Protein AF-N1Q7K9-F1 (afdb_monomer_lite)

Radius of gyration: 22.89 Å; chains: 1; bounding box: 63×47×57 Å

Sequence (238 aa):
MWAIVAALGHFLNSDSHEGAWLEVEDRARVDSLCGLIGCAVLTALNHLDRIGQLAYDSAFQDLGIVMALYIRFSKDASTTVFKENGQDIYWQDMLLAYAYKADIELQHEGVSGLSGTLDPRNSDVDLLESNVTASRWSWSKVLAEYRETHGDQASAGGTIGGSRYNILSWNREQRAQYHSEKRDPMHRFKPREMSGTKLIVPDCIRERDEAAEKEHAKFSEESSQLFAKMENLKVGDD

pLDDT: mean 84.53, std 10.69, range [45.66, 97.88]

Foldseek 3Di:
DVVVLLVVLCVLPDPVNPCPVCPPPPNVLVLLVLQLNLLVVLLVLLVCVVVVQLAPPHPPVCLLVSLLSNLQSCVSNVPRFFDDPNDTDRSNLVSVLSCVVRVHDSVPSPDPPNPVSCVVRVPDRDHDDPDRDSCVSVSVVSVLVSLVVAADPVDDSNHRDDPVPQLLPDDQQVCLVSDPNSGRPCPVDDNVCRPRNHHNDDVVNVVVVVVVVVVVVVVVVVVVVVVVVVVVVVPDDD

Organism: Pseudocercospora fijiensis (strain CIRAD86) (NCBI:txid383855)

Secondary structure (DSSP, 8-state):
-HHHHHHHHHHHT-TTTTTTTTT-S-HHHHHHHHHHHHHHHHHHHHHHHHTT--STT-S-TTHHHHHHHHHHHHTTTTT--EEETTEEE-HHHHHHHHHHHTT--GGGSS-TT-HHHHTTTTT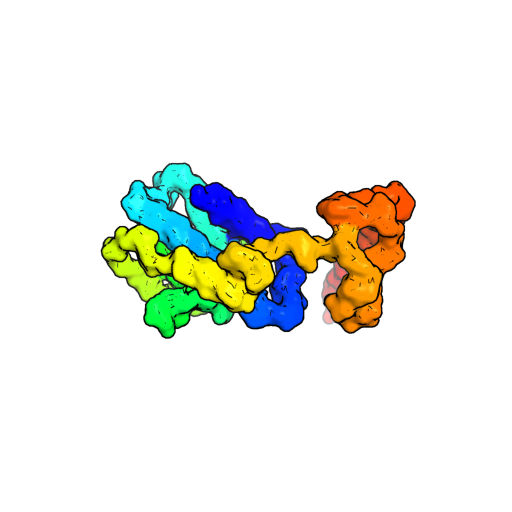S-PPPPS---TTTT-HHHHHHHHHHHHSBTTSTT-BSS-GGG-GGGS-HHHHHHHSTTSS-TTTTS-GGGEETTEE---HHHHHHHHHHHHHHHHHHHHHHHHHHHHHHTT----

Structure (mmCIF, N/CA/C/O backbone):
data_AF-N1Q7K9-F1
#
_entry.id   AF-N1Q7K9-F1
#
loop_
_atom_site.group_PDB
_atom_site.id
_atom_site.type_symbol
_atom_site.label_atom_id
_atom_site.label_alt_id
_atom_site.label_comp_id
_atom_site.label_asym_id
_atom_site.label_entity_id
_atom_site.label_seq_id
_atom_site.pdbx_PDB_ins_code
_atom_site.Cartn_x
_atom_site.Cartn_y
_atom_site.Cartn_z
_atom_site.occupancy
_atom_site.B_iso_or_equiv
_atom_site.auth_seq_id
_atom_site.auth_comp_id
_atom_site.auth_asym_id
_atom_site.auth_atom_id
_atom_site.pdbx_PDB_model_num
ATOM 1 N N . MET A 1 1 ? -13.934 -4.762 -1.291 1.00 86.75 1 MET A N 1
ATOM 2 C CA . MET A 1 1 ? -12.873 -3.848 -0.819 1.00 86.75 1 MET A CA 1
ATOM 3 C C . MET A 1 1 ? -11.838 -4.598 0.002 1.00 86.75 1 MET A C 1
ATOM 5 O O . MET A 1 1 ? -10.704 -4.633 -0.442 1.00 86.75 1 MET A O 1
ATOM 9 N N . TRP A 1 2 ? -12.222 -5.252 1.107 1.00 95.38 2 TRP A N 1
ATOM 10 C CA . TRP A 1 2 ? -11.282 -6.009 1.948 1.00 95.38 2 TRP A CA 1
ATOM 11 C C . TRP A 1 2 ? -10.418 -7.005 1.166 1.00 95.38 2 TRP A C 1
ATOM 13 O O . TRP A 1 2 ? -9.206 -6.882 1.192 1.00 95.38 2 TRP A O 1
ATOM 23 N N . ALA A 1 3 ? -11.023 -7.874 0.347 1.00 95.44 3 ALA A N 1
ATOM 24 C CA . ALA A 1 3 ? -10.276 -8.838 -0.472 1.00 95.44 3 ALA A CA 1
ATOM 25 C C . ALA A 1 3 ? -9.186 -8.210 -1.371 1.00 95.44 3 ALA A C 1
ATOM 27 O O . ALA A 1 3 ? -8.166 -8.838 -1.623 1.00 95.44 3 ALA A O 1
ATOM 28 N N . ILE A 1 4 ? -9.379 -6.970 -1.843 1.00 95.81 4 ILE A N 1
ATOM 29 C CA . ILE A 1 4 ? -8.373 -6.253 -2.648 1.00 95.81 4 ILE A CA 1
ATOM 30 C C . ILE A 1 4 ? -7.193 -5.836 -1.764 1.00 95.81 4 ILE A C 1
ATOM 32 O O . ILE A 1 4 ? -6.046 -5.998 -2.161 1.00 95.81 4 ILE A O 1
ATOM 36 N N . VAL A 1 5 ? -7.479 -5.318 -0.568 1.00 97.19 5 VAL A N 1
ATOM 37 C CA . VAL A 1 5 ? -6.469 -4.913 0.420 1.00 97.19 5 VAL A CA 1
ATOM 38 C C . VAL A 1 5 ? -5.726 -6.130 0.972 1.00 97.19 5 VAL A C 1
ATOM 40 O O . VAL A 1 5 ? -4.506 -6.107 1.041 1.00 97.19 5 VAL A O 1
ATOM 43 N N . ALA A 1 6 ? -6.426 -7.227 1.264 1.00 96.88 6 ALA A N 1
ATOM 44 C CA . ALA A 1 6 ? -5.812 -8.484 1.680 1.00 96.88 6 ALA A CA 1
ATOM 45 C C . ALA A 1 6 ? -4.856 -9.026 0.603 1.00 96.88 6 ALA A C 1
ATOM 47 O O . ALA A 1 6 ? -3.686 -9.291 0.877 1.00 96.88 6 ALA A O 1
ATOM 48 N N . ALA A 1 7 ? -5.317 -9.102 -0.652 1.00 95.94 7 ALA A N 1
ATOM 49 C CA . ALA A 1 7 ? -4.479 -9.531 -1.770 1.00 95.94 7 ALA A CA 1
ATOM 50 C C . ALA A 1 7 ? -3.257 -8.619 -1.968 1.00 95.94 7 ALA A C 1
ATOM 52 O O . ALA A 1 7 ? -2.158 -9.110 -2.223 1.00 95.94 7 ALA A O 1
ATOM 53 N N . LEU A 1 8 ? -3.429 -7.301 -1.820 1.00 94.56 8 LEU A N 1
ATOM 54 C CA . LEU A 1 8 ? -2.332 -6.342 -1.903 1.00 94.56 8 LEU A CA 1
ATOM 55 C C . LEU A 1 8 ? -1.326 -6.526 -0.756 1.00 94.56 8 LEU A C 1
ATOM 57 O O . LEU A 1 8 ? -0.128 -6.527 -1.015 1.00 94.56 8 LEU A O 1
ATOM 61 N N . GLY A 1 9 ? -1.784 -6.743 0.479 1.00 94.19 9 GLY A N 1
ATOM 62 C CA . GLY A 1 9 ? -0.918 -7.034 1.626 1.00 94.19 9 GLY A CA 1
ATOM 63 C C . GLY A 1 9 ? -0.028 -8.257 1.391 1.00 94.19 9 GLY A C 1
ATOM 64 O O . GLY A 1 9 ? 1.176 -8.196 1.631 1.00 94.19 9 GLY A O 1
ATOM 65 N N . HIS A 1 10 ? -0.582 -9.336 0.833 1.00 93.31 10 HIS A N 1
ATOM 66 C CA . HIS A 1 10 ? 0.206 -10.507 0.436 1.00 93.31 10 HIS A CA 1
ATOM 67 C C . HIS A 1 10 ? 1.179 -10.208 -0.707 1.00 93.31 10 HIS A C 1
ATOM 69 O O . HIS A 1 10 ? 2.341 -10.595 -0.636 1.00 93.31 10 HIS A 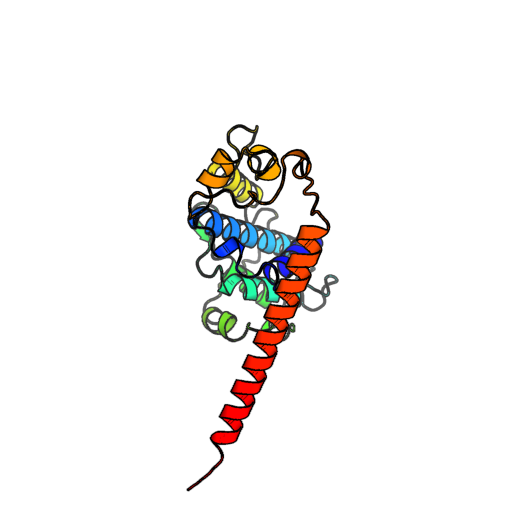O 1
ATOM 75 N N . PHE A 1 11 ? 0.727 -9.502 -1.746 1.00 91.44 11 PHE A N 1
ATOM 76 C CA . PHE A 1 11 ? 1.574 -9.131 -2.882 1.00 91.44 11 PHE A CA 1
ATOM 77 C C . PHE A 1 11 ? 2.817 -8.344 -2.440 1.00 91.44 11 PHE A C 1
ATOM 79 O O . PHE A 1 11 ? 3.925 -8.648 -2.881 1.00 91.44 11 PHE A O 1
ATOM 86 N N . LEU A 1 12 ? 2.642 -7.378 -1.531 1.00 90.12 12 LEU A N 1
ATOM 87 C CA . LEU A 1 12 ? 3.714 -6.519 -1.017 1.00 90.12 12 LEU A CA 1
ATOM 88 C C . LEU A 1 12 ? 4.784 -7.274 -0.218 1.00 90.12 12 LEU A C 1
ATOM 90 O O . LEU A 1 12 ? 5.898 -6.777 -0.101 1.00 90.12 12 LEU A O 1
ATOM 94 N N . ASN A 1 13 ? 4.452 -8.453 0.307 1.00 88.56 13 ASN A N 1
ATOM 95 C CA . ASN A 1 13 ? 5.335 -9.290 1.122 1.00 88.56 13 ASN A CA 1
ATOM 96 C C . ASN A 1 13 ? 5.676 -10.617 0.421 1.00 88.56 13 ASN A C 1
ATOM 98 O O . ASN A 1 13 ? 5.978 -11.608 1.079 1.00 88.56 13 ASN A O 1
ATOM 102 N N . SER A 1 14 ? 5.554 -10.671 -0.907 1.00 85.12 14 SER A N 1
ATOM 103 C CA . SER A 1 14 ? 5.944 -11.849 -1.682 1.00 85.12 14 SER A CA 1
ATOM 104 C C . SER A 1 14 ? 7.417 -11.769 -2.078 1.00 85.12 14 SER A C 1
ATOM 106 O O . SER A 1 14 ? 7.847 -10.752 -2.620 1.00 85.12 14 SER A O 1
ATOM 108 N N . ASP A 1 15 ? 8.169 -12.857 -1.897 1.00 72.56 15 ASP A N 1
ATOM 109 C CA . ASP A 1 15 ? 9.613 -12.932 -2.192 1.00 72.56 15 ASP A CA 1
ATOM 110 C C . ASP A 1 15 ? 9.976 -12.479 -3.620 1.00 72.56 15 ASP A C 1
ATOM 112 O O . ASP A 1 15 ? 11.065 -11.980 -3.878 1.00 72.56 15 ASP A O 1
ATOM 116 N N . SER A 1 16 ? 9.056 -12.640 -4.579 1.00 66.69 16 SER A N 1
ATOM 117 C CA . SER A 1 16 ? 9.264 -12.247 -5.982 1.00 66.69 16 SER A CA 1
ATOM 118 C C . SER A 1 16 ? 9.207 -10.733 -6.223 1.00 66.69 16 SER A C 1
ATOM 120 O O . SER A 1 16 ? 9.604 -10.262 -7.292 1.00 66.69 16 SER A O 1
ATOM 122 N N . HIS A 1 17 ? 8.663 -9.969 -5.276 1.00 63.34 17 HIS A N 1
ATOM 123 C CA . HIS A 1 17 ? 8.385 -8.539 -5.420 1.00 63.34 17 HIS A CA 1
ATOM 124 C C . HIS A 1 17 ? 8.869 -7.699 -4.234 1.00 63.34 17 HIS A C 1
ATOM 126 O O . HIS A 1 17 ? 8.890 -6.469 -4.344 1.00 63.34 17 HIS A O 1
ATOM 132 N N . GLU A 1 18 ? 9.270 -8.342 -3.135 1.00 63.97 18 GLU A N 1
ATOM 133 C CA . GLU A 1 18 ? 9.860 -7.711 -1.960 1.00 63.97 18 GLU A CA 1
ATOM 134 C C . GLU A 1 18 ? 11.137 -6.960 -2.379 1.00 63.97 18 GLU A C 1
ATOM 136 O O . GLU A 1 18 ? 12.160 -7.549 -2.712 1.00 63.97 18 GLU A O 1
ATOM 141 N N . GLY A 1 19 ? 11.047 -5.630 -2.469 1.00 64.12 19 GLY A N 1
ATOM 142 C CA . GLY A 1 19 ? 12.176 -4.740 -2.766 1.00 64.12 19 GLY A CA 1
ATOM 143 C C . GLY A 1 19 ? 12.321 -4.282 -4.221 1.00 64.12 19 GLY A C 1
ATOM 144 O O . GLY A 1 19 ? 12.729 -3.145 -4.445 1.00 64.12 19 GLY A O 1
ATOM 145 N N . ALA A 1 20 ? 11.901 -5.069 -5.218 1.00 67.69 20 ALA A N 1
ATOM 146 C CA . ALA A 1 20 ? 12.198 -4.772 -6.631 1.00 67.69 20 ALA A CA 1
ATOM 147 C C . ALA A 1 20 ? 11.668 -3.408 -7.125 1.00 67.69 20 ALA A C 1
ATOM 149 O O . ALA A 1 20 ? 12.258 -2.779 -8.001 1.00 67.69 20 ALA A O 1
ATOM 150 N N . TRP A 1 21 ? 10.548 -2.935 -6.574 1.00 72.44 21 TRP A N 1
ATOM 151 C CA . TRP A 1 21 ? 9.974 -1.632 -6.923 1.00 72.44 21 TRP A CA 1
ATOM 152 C C . TRP A 1 21 ? 10.395 -0.503 -5.969 1.00 72.44 21 TRP A C 1
ATOM 154 O O . TRP A 1 21 ? 10.245 0.667 -6.316 1.00 72.44 21 TRP A O 1
ATOM 164 N N . LEU A 1 22 ? 10.937 -0.838 -4.794 1.00 71.44 22 LEU A N 1
ATOM 165 C CA . LEU A 1 22 ? 11.454 0.131 -3.821 1.00 71.44 22 LEU A CA 1
ATOM 166 C C . LEU A 1 22 ? 12.840 0.657 -4.214 1.00 71.44 22 LEU A C 1
ATOM 168 O O . LEU A 1 22 ? 13.219 1.756 -3.816 1.00 71.44 22 LEU A O 1
ATOM 172 N N . GLU A 1 23 ? 13.564 -0.098 -5.039 1.00 72.25 23 GLU A N 1
ATOM 173 C CA . GLU A 1 23 ? 14.855 0.288 -5.622 1.00 72.25 23 GLU A CA 1
ATOM 174 C C . GLU A 1 23 ? 14.725 1.154 -6.887 1.00 72.25 23 GLU A C 1
ATOM 176 O O . GLU A 1 23 ? 15.717 1.483 -7.538 1.00 72.25 23 GLU A O 1
ATOM 181 N N . VAL A 1 24 ? 13.504 1.553 -7.256 1.00 78.75 24 VAL A N 1
ATOM 182 C CA . VAL A 1 24 ? 13.286 2.471 -8.378 1.00 78.75 24 VAL A CA 1
ATOM 183 C C . VAL A 1 24 ? 13.885 3.844 -8.052 1.00 78.75 24 VAL A C 1
ATOM 185 O O . VAL A 1 24 ? 13.611 4.423 -7.004 1.00 78.75 24 VAL A O 1
ATOM 188 N N . GLU A 1 25 ? 14.662 4.399 -8.989 1.00 79.19 25 GLU A N 1
ATOM 189 C CA . GLU A 1 25 ? 15.363 5.686 -8.817 1.00 79.19 25 GLU A CA 1
ATOM 190 C C . GLU A 1 25 ? 14.418 6.875 -8.539 1.00 79.19 25 GLU A C 1
ATOM 192 O O . GLU A 1 25 ? 14.813 7.853 -7.905 1.00 79.19 25 GLU A O 1
ATOM 197 N N . ASP A 1 26 ? 13.153 6.799 -8.974 1.00 85.25 26 ASP A N 1
ATOM 198 C CA . ASP A 1 26 ? 12.113 7.793 -8.668 1.00 85.25 26 ASP A CA 1
ATOM 199 C C . ASP A 1 26 ? 11.552 7.598 -7.248 1.00 85.25 26 ASP A C 1
ATOM 201 O O . ASP A 1 26 ? 10.395 7.211 -7.043 1.00 85.25 26 ASP A O 1
ATOM 205 N N . ARG A 1 27 ? 12.403 7.873 -6.254 1.00 85.56 27 ARG A N 1
ATOM 206 C CA . ARG A 1 27 ? 12.089 7.673 -4.836 1.00 85.56 27 ARG A CA 1
ATOM 207 C C . ARG A 1 27 ? 10.853 8.450 -4.385 1.00 85.56 27 ARG A C 1
ATOM 209 O O . ARG A 1 27 ? 10.040 7.917 -3.642 1.00 85.56 27 ARG A O 1
ATOM 216 N N . ALA A 1 28 ? 10.666 9.674 -4.877 1.00 89.12 28 ALA A N 1
ATOM 217 C CA . ALA A 1 28 ? 9.518 10.505 -4.514 1.00 89.12 28 ALA A CA 1
ATOM 218 C C . ALA A 1 28 ? 8.182 9.874 -4.946 1.00 89.12 28 ALA A C 1
ATOM 220 O O . ALA A 1 28 ? 7.202 9.902 -4.195 1.00 89.12 28 ALA A O 1
ATOM 221 N N . ARG A 1 29 ? 8.135 9.268 -6.142 1.00 90.12 29 ARG A N 1
ATOM 222 C CA . ARG A 1 29 ? 6.951 8.537 -6.611 1.00 90.12 29 ARG A CA 1
ATOM 223 C C . ARG A 1 29 ? 6.718 7.255 -5.824 1.00 90.12 29 ARG A C 1
ATOM 225 O O . ARG A 1 29 ? 5.564 6.937 -5.538 1.00 90.12 29 ARG A O 1
ATOM 232 N N . VAL A 1 30 ? 7.787 6.530 -5.493 1.00 90.62 30 VAL A N 1
ATOM 233 C CA . VAL A 1 30 ? 7.724 5.323 -4.655 1.00 90.62 30 VAL A CA 1
ATOM 234 C C . VAL A 1 30 ? 7.146 5.666 -3.284 1.00 90.62 30 VAL A C 1
ATOM 236 O O . VAL A 1 30 ? 6.146 5.072 -2.889 1.00 90.62 30 VAL A O 1
ATOM 239 N N . ASP A 1 31 ? 7.684 6.681 -2.609 1.00 92.00 31 ASP A N 1
ATOM 240 C CA . ASP A 1 31 ? 7.212 7.111 -1.289 1.00 92.00 31 ASP A CA 1
ATOM 241 C C . ASP A 1 31 ? 5.741 7.567 -1.336 1.00 92.00 31 ASP A C 1
ATOM 243 O O . ASP A 1 31 ? 4.940 7.187 -0.479 1.00 92.00 31 ASP A O 1
ATOM 247 N N . SER A 1 32 ? 5.350 8.305 -2.382 1.00 93.19 32 SER A N 1
ATOM 248 C CA . SER A 1 32 ? 3.955 8.725 -2.591 1.00 93.19 32 SER A CA 1
ATOM 249 C C . SER A 1 32 ? 3.015 7.539 -2.842 1.00 93.19 32 SER A C 1
ATOM 251 O O . SER A 1 32 ? 1.871 7.540 -2.383 1.00 93.19 32 SER A O 1
ATOM 253 N N . LEU A 1 33 ? 3.480 6.503 -3.550 1.00 93.50 33 LEU A N 1
ATOM 254 C CA . LEU A 1 33 ? 2.714 5.274 -3.773 1.00 93.50 33 LEU A CA 1
ATOM 255 C C . LEU A 1 33 ? 2.551 4.482 -2.471 1.00 93.50 33 LEU A C 1
ATOM 257 O O . LEU A 1 33 ? 1.449 4.020 -2.185 1.00 93.50 33 LEU A O 1
ATOM 261 N N . CYS A 1 34 ? 3.605 4.370 -1.661 1.00 94.25 34 CYS A N 1
ATOM 262 C CA . CYS A 1 34 ? 3.538 3.767 -0.330 1.00 94.25 34 CYS A CA 1
ATOM 263 C C . CYS A 1 34 ? 2.513 4.478 0.565 1.00 94.25 34 CYS A C 1
ATOM 265 O O . CYS A 1 34 ? 1.684 3.816 1.187 1.00 94.25 34 CYS A O 1
ATOM 267 N N . GLY A 1 35 ? 2.509 5.816 0.576 1.00 95.38 35 GLY A N 1
ATOM 268 C CA . GLY A 1 35 ? 1.508 6.604 1.299 1.00 95.38 35 GLY A CA 1
ATOM 269 C C . GLY A 1 35 ? 0.078 6.336 0.813 1.00 95.38 35 GLY A C 1
ATOM 270 O O . GLY A 1 35 ? -0.830 6.140 1.623 1.00 95.38 35 GLY A O 1
ATOM 271 N N . LEU A 1 36 ? -0.130 6.244 -0.506 1.00 95.88 36 LEU A N 1
ATOM 272 C CA . LEU A 1 36 ? -1.427 5.892 -1.095 1.00 95.88 36 LEU A CA 1
ATOM 273 C C . LEU A 1 36 ? -1.876 4.474 -0.699 1.00 95.88 36 LEU A C 1
ATOM 275 O O . LEU A 1 36 ? -3.046 4.267 -0.378 1.00 95.88 36 LEU A O 1
ATOM 279 N N . ILE A 1 37 ? -0.958 3.505 -0.686 1.00 96.00 37 ILE A N 1
ATOM 280 C CA . ILE A 1 37 ? -1.208 2.133 -0.218 1.00 96.00 37 ILE A CA 1
ATOM 281 C C . ILE A 1 37 ? -1.630 2.141 1.260 1.00 96.00 37 ILE A C 1
ATOM 283 O O . ILE A 1 37 ? -2.626 1.505 1.611 1.00 96.00 37 ILE A O 1
ATOM 287 N N . GLY A 1 38 ? -0.929 2.906 2.102 1.00 96.25 38 GLY A N 1
ATOM 288 C CA . GLY A 1 38 ? -1.290 3.131 3.502 1.00 96.25 38 GLY A CA 1
ATOM 289 C C . GLY A 1 38 ? -2.705 3.695 3.660 1.00 96.25 38 GLY A C 1
ATOM 290 O O . GLY A 1 38 ? -3.533 3.143 4.382 1.00 96.25 38 GLY A O 1
ATOM 291 N N . CYS A 1 39 ? -3.042 4.740 2.903 1.00 96.69 39 CYS A N 1
ATOM 292 C CA . CYS A 1 39 ? -4.389 5.315 2.888 1.00 96.69 39 CYS A CA 1
ATOM 293 C C . CYS A 1 39 ? -5.465 4.286 2.477 1.00 96.69 39 CYS A C 1
ATOM 295 O O . CYS A 1 39 ? -6.562 4.265 3.048 1.00 96.69 39 CYS A O 1
ATOM 297 N N . ALA A 1 40 ? -5.164 3.398 1.521 1.00 97.00 40 ALA A N 1
ATOM 298 C CA . ALA A 1 40 ? -6.091 2.361 1.067 1.00 97.00 40 ALA A CA 1
ATOM 299 C C . ALA A 1 40 ? -6.438 1.357 2.180 1.00 97.00 40 ALA A C 1
ATOM 301 O O . ALA A 1 40 ? -7.622 1.068 2.390 1.00 97.00 40 ALA A O 1
ATOM 302 N N . VAL A 1 41 ? -5.437 0.849 2.914 1.00 97.88 41 VAL A N 1
ATOM 303 C CA . VAL A 1 41 ? -5.676 -0.093 4.022 1.00 97.88 41 VAL A CA 1
ATOM 304 C C . VAL A 1 41 ? -6.423 0.579 5.173 1.00 97.88 41 VAL A C 1
ATOM 306 O O . VAL A 1 41 ? -7.418 0.028 5.645 1.00 97.88 41 VAL A O 1
ATOM 309 N N . LEU A 1 42 ? -6.055 1.808 5.550 1.00 96.44 42 LEU A N 1
ATOM 310 C CA . LEU A 1 42 ? -6.773 2.559 6.586 1.00 96.44 42 LEU A CA 1
ATOM 311 C C . LEU A 1 42 ? -8.228 2.834 6.189 1.00 96.44 42 LEU A C 1
ATOM 313 O O . LEU A 1 42 ? -9.134 2.727 7.014 1.00 96.44 42 LEU A O 1
ATOM 317 N N . THR A 1 43 ? -8.487 3.129 4.913 1.00 96.25 43 THR A N 1
ATOM 318 C CA . THR A 1 43 ? -9.850 3.292 4.379 1.00 96.25 43 THR A CA 1
ATOM 319 C C . THR A 1 43 ? -10.660 2.004 4.495 1.00 96.25 43 THR A C 1
ATOM 321 O O . THR A 1 43 ? -11.842 2.051 4.853 1.00 96.25 43 THR A O 1
ATOM 324 N N . ALA A 1 44 ? -10.041 0.850 4.240 1.00 97.31 44 ALA A N 1
ATOM 325 C CA . ALA A 1 44 ? -10.704 -0.435 4.403 1.00 97.31 44 ALA A CA 1
ATOM 326 C C . ALA A 1 44 ? -10.998 -0.761 5.874 1.00 97.31 44 ALA A C 1
ATOM 328 O O . ALA A 1 44 ? -12.132 -1.123 6.184 1.00 97.31 44 ALA A O 1
ATOM 329 N N . LEU A 1 45 ? -10.038 -0.549 6.776 1.00 96.75 45 LEU A N 1
ATOM 330 C CA . LEU A 1 45 ? -10.219 -0.739 8.221 1.00 96.75 45 LEU A CA 1
ATOM 331 C C . LEU A 1 45 ? -11.293 0.194 8.789 1.00 96.75 45 LEU A C 1
ATOM 333 O O . LEU A 1 45 ? -12.174 -0.251 9.518 1.00 96.75 45 LEU A O 1
ATOM 337 N N . ASN A 1 46 ? -11.306 1.461 8.370 1.00 95.31 46 ASN A N 1
ATOM 338 C CA . ASN A 1 46 ? -12.350 2.419 8.733 1.00 95.31 46 ASN A CA 1
ATOM 339 C C . ASN A 1 46 ? -13.746 1.952 8.303 1.00 95.31 46 ASN A C 1
ATOM 341 O O . ASN A 1 46 ? -14.735 2.197 8.988 1.00 95.31 46 ASN A O 1
ATOM 345 N N . HIS A 1 47 ? -13.861 1.287 7.154 1.00 95.31 47 HIS A N 1
ATOM 346 C CA . HIS A 1 47 ? -15.134 0.712 6.741 1.00 95.31 47 HIS A CA 1
ATOM 347 C C . HIS A 1 47 ? -15.535 -0.480 7.607 1.00 95.31 47 HIS A C 1
ATOM 349 O O . HIS A 1 47 ? -16.701 -0.544 7.988 1.00 95.31 47 HIS A O 1
ATOM 355 N N . LEU A 1 48 ? -14.597 -1.377 7.936 1.00 95.75 48 LEU A N 1
ATOM 356 C CA . LEU A 1 48 ? -14.849 -2.502 8.842 1.00 95.75 48 LEU A CA 1
ATOM 357 C C . LEU A 1 48 ? -15.304 -2.018 10.223 1.00 95.75 48 LEU A C 1
ATOM 359 O O . LEU A 1 48 ? -16.288 -2.525 10.750 1.00 95.75 48 LEU A O 1
ATOM 363 N N . ASP A 1 49 ? -14.666 -0.978 10.753 1.00 94.62 49 ASP A N 1
ATOM 364 C CA . ASP A 1 49 ? -15.040 -0.316 12.007 1.00 94.62 49 ASP A CA 1
ATOM 365 C C . ASP A 1 49 ? -16.493 0.179 11.972 1.00 94.62 49 ASP A C 1
ATOM 367 O O . ASP A 1 49 ? -17.310 -0.158 12.826 1.00 94.62 49 ASP A O 1
ATOM 371 N N . ARG A 1 50 ? -16.875 0.877 10.895 1.00 93.81 50 ARG A N 1
ATOM 372 C CA . ARG A 1 50 ? -18.244 1.396 10.718 1.00 93.81 50 ARG A CA 1
ATOM 373 C C . ARG A 1 50 ? -19.319 0.320 10.664 1.00 93.81 50 ARG A C 1
ATOM 375 O O . ARG A 1 50 ? -20.462 0.613 11.002 1.00 93.81 50 ARG A O 1
ATOM 382 N N . ILE A 1 51 ? -18.986 -0.875 10.185 1.00 94.25 51 ILE A N 1
ATOM 383 C CA . ILE A 1 51 ? -19.929 -1.999 10.112 1.00 94.25 51 ILE A CA 1
ATOM 384 C C . ILE A 1 51 ? -19.797 -2.951 11.311 1.00 94.25 51 ILE A C 1
ATOM 386 O O . ILE A 1 51 ? -20.417 -4.011 11.301 1.00 94.25 51 ILE A O 1
ATOM 390 N N . GLY A 1 52 ? -19.006 -2.593 12.331 1.00 93.56 52 GLY A N 1
ATOM 391 C CA . GLY A 1 52 ? -18.814 -3.402 13.537 1.00 93.56 52 GLY A CA 1
ATOM 392 C C . GLY A 1 52 ? -18.057 -4.706 13.282 1.00 93.56 52 GLY A C 1
ATOM 393 O O . GLY A 1 52 ? -18.351 -5.715 13.909 1.00 93.56 52 GLY A O 1
ATOM 394 N N . GLN A 1 53 ? -17.142 -4.712 12.312 1.00 96.19 53 GLN A N 1
ATOM 395 C CA . GLN A 1 53 ? -16.318 -5.866 11.926 1.00 96.19 53 GLN A CA 1
ATOM 396 C C . GLN A 1 53 ? -14.818 -5.625 12.158 1.00 96.19 53 GLN A C 1
ATOM 398 O O . GLN A 1 53 ? -13.982 -6.372 11.652 1.00 96.19 53 GLN A O 1
ATOM 403 N N . LEU A 1 54 ? -14.473 -4.576 12.905 1.00 94.88 54 LEU A N 1
ATOM 404 C CA . LEU A 1 54 ? -13.126 -4.333 13.409 1.00 94.88 54 LEU A CA 1
ATOM 405 C C . LEU A 1 54 ? -13.023 -4.895 14.836 1.00 94.88 54 LEU A C 1
ATOM 407 O O . LEU A 1 54 ? -13.165 -4.154 15.805 1.00 94.88 54 LEU A O 1
ATOM 411 N N . ALA A 1 55 ? -12.848 -6.208 14.944 1.00 93.12 55 ALA A N 1
ATOM 412 C CA . ALA A 1 55 ? -12.732 -6.930 16.209 1.00 93.12 55 ALA A CA 1
ATOM 413 C C . ALA A 1 55 ? -11.983 -8.253 15.996 1.00 93.12 55 ALA A C 1
ATOM 415 O O . ALA A 1 55 ? -11.966 -8.774 14.877 1.00 93.12 55 ALA A O 1
ATOM 416 N N . TYR A 1 56 ? -11.405 -8.815 17.057 1.00 91.94 56 TYR A N 1
ATOM 417 C CA . TYR A 1 56 ? -10.718 -10.111 17.017 1.00 91.94 56 TYR A CA 1
ATOM 418 C C . TYR A 1 56 ? -11.626 -11.274 16.561 1.00 91.94 56 TYR A C 1
ATOM 420 O O . TYR A 1 56 ? -11.150 -12.229 15.952 1.00 91.94 56 TYR A O 1
ATOM 428 N N . ASP A 1 57 ? -12.936 -11.193 16.814 1.00 91.69 57 ASP A N 1
ATOM 429 C CA . ASP A 1 57 ? -13.951 -12.189 16.444 1.00 91.69 57 ASP A CA 1
ATOM 430 C C . ASP A 1 57 ? -14.712 -11.834 15.150 1.00 91.69 57 ASP A C 1
ATOM 432 O O . ASP A 1 57 ? -15.811 -12.332 14.890 1.00 91.69 57 ASP A O 1
ATOM 436 N N . SER A 1 58 ? -14.121 -10.972 14.318 1.00 95.44 58 SER A N 1
ATOM 437 C CA . SER A 1 58 ? -14.680 -10.528 13.040 1.00 95.44 58 SER A CA 1
ATOM 438 C C . SER A 1 58 ? -15.016 -11.683 12.087 1.00 95.44 58 SER A C 1
ATOM 440 O O . SER A 1 58 ? -14.344 -12.715 12.043 1.00 95.44 58 SER A O 1
ATOM 442 N N . ALA A 1 59 ? -16.009 -11.475 11.212 1.00 95.31 59 ALA A N 1
ATOM 443 C CA . ALA A 1 59 ? -16.257 -12.378 10.086 1.00 95.31 59 ALA A CA 1
ATOM 444 C C . ALA A 1 59 ? -15.088 -12.395 9.079 1.00 95.31 59 ALA A C 1
ATOM 446 O O . ALA A 1 59 ? -14.971 -13.325 8.277 1.00 95.31 59 ALA A O 1
ATOM 447 N N . PHE A 1 60 ? -14.225 -11.376 9.113 1.00 95.69 60 PHE A N 1
ATOM 448 C CA . PHE A 1 60 ? -12.984 -11.309 8.348 1.00 95.69 60 PHE A CA 1
ATOM 449 C C . PHE A 1 60 ? -11.864 -11.990 9.141 1.00 95.69 60 PHE A C 1
ATOM 451 O O . PHE A 1 60 ? -11.099 -11.343 9.848 1.00 95.69 60 PHE A O 1
ATOM 458 N N . GLN A 1 61 ? -11.791 -13.317 9.030 1.00 94.50 61 GLN A N 1
ATOM 459 C CA . GLN A 1 61 ? -10.849 -14.157 9.788 1.00 94.50 61 GLN A CA 1
ATOM 460 C C . GLN A 1 61 ? -9.371 -13.843 9.511 1.00 94.50 61 GLN A C 1
ATOM 462 O O . GLN A 1 61 ? -8.504 -14.206 10.297 1.00 94.50 61 GLN A O 1
ATOM 467 N N . ASP A 1 62 ? -9.079 -13.182 8.393 1.00 96.38 62 ASP A N 1
ATOM 468 C CA . ASP A 1 62 ? -7.745 -12.752 7.984 1.00 96.38 62 ASP A CA 1
ATOM 469 C C . ASP A 1 62 ? -7.407 -11.314 8.430 1.00 96.38 62 ASP A C 1
ATOM 471 O O . ASP A 1 62 ? -6.384 -10.771 8.017 1.00 96.38 62 ASP A O 1
ATOM 475 N N . LEU A 1 63 ? -8.238 -10.674 9.266 1.00 97.00 63 LEU A N 1
ATOM 476 C CA . LEU A 1 63 ? -8.037 -9.290 9.709 1.00 97.00 63 LEU A CA 1
ATOM 477 C C . LEU A 1 63 ? -6.658 -9.073 10.344 1.00 97.00 63 LEU A C 1
ATOM 479 O O . LEU A 1 63 ? -5.912 -8.201 9.892 1.00 97.00 63 LEU A O 1
ATOM 483 N N . GLY A 1 64 ? -6.306 -9.884 11.343 1.00 96.31 64 GLY A N 1
ATOM 484 C CA . GLY A 1 64 ? -5.041 -9.750 12.066 1.00 96.31 64 GLY A CA 1
ATOM 485 C C . GLY A 1 64 ? -3.824 -9.980 11.174 1.00 96.31 64 GLY A C 1
ATOM 486 O O . GLY A 1 64 ? -2.959 -9.105 11.081 1.00 96.31 64 GLY A O 1
ATOM 487 N N . ILE A 1 65 ? -3.798 -11.086 10.424 1.00 96.69 65 ILE A N 1
ATOM 488 C CA . ILE A 1 65 ? -2.701 -11.386 9.492 1.00 96.69 65 ILE A CA 1
ATOM 489 C C . ILE A 1 65 ? -2.539 -10.317 8.403 1.00 96.69 65 ILE A C 1
ATOM 491 O O . ILE A 1 65 ? -1.414 -9.931 8.092 1.00 96.69 65 ILE A O 1
ATOM 495 N N . VAL A 1 66 ? -3.623 -9.761 7.851 1.00 97.62 66 VAL A N 1
ATOM 496 C CA . VAL A 1 66 ? -3.522 -8.687 6.850 1.00 97.62 66 VAL A CA 1
ATOM 497 C C . VAL A 1 66 ? -2.933 -7.422 7.470 1.00 97.62 66 VAL A C 1
ATOM 499 O O . VAL A 1 66 ? -2.033 -6.824 6.883 1.00 97.62 66 VAL A O 1
ATOM 502 N N . MET A 1 67 ? -3.370 -7.019 8.666 1.00 97.25 67 MET A N 1
ATOM 503 C CA . MET A 1 67 ? -2.785 -5.867 9.368 1.00 97.25 67 MET A CA 1
ATOM 504 C C . MET A 1 67 ? -1.296 -6.089 9.666 1.00 97.25 67 MET A C 1
ATOM 506 O O . MET A 1 67 ? -0.472 -5.208 9.417 1.00 97.25 67 MET A O 1
ATOM 510 N N . ALA A 1 68 ? -0.932 -7.293 10.104 1.00 95.94 68 ALA A N 1
ATOM 511 C CA . ALA A 1 68 ? 0.447 -7.705 10.321 1.00 95.94 68 ALA A CA 1
ATOM 512 C C . ALA A 1 68 ? 1.297 -7.616 9.037 1.00 95.94 68 ALA A C 1
ATOM 514 O O . ALA A 1 68 ? 2.400 -7.072 9.070 1.00 95.94 68 ALA A O 1
ATOM 515 N N . LEU A 1 69 ? 0.779 -8.046 7.880 1.00 95.56 69 LEU A N 1
ATOM 516 C CA . LEU A 1 69 ? 1.468 -7.915 6.587 1.00 95.56 69 LEU A CA 1
ATOM 517 C C . LEU A 1 69 ? 1.742 -6.451 6.211 1.00 95.56 69 LEU A C 1
ATOM 519 O O . LEU A 1 69 ? 2.815 -6.132 5.696 1.00 95.56 69 LEU A O 1
ATOM 523 N N . TYR A 1 70 ? 0.809 -5.540 6.489 1.00 95.50 70 TYR A N 1
ATOM 524 C CA . TYR A 1 70 ? 1.019 -4.111 6.244 1.00 95.50 70 TYR A CA 1
ATOM 525 C C . TYR A 1 70 ? 2.042 -3.493 7.206 1.00 95.50 70 TYR A C 1
ATOM 527 O O . TYR A 1 70 ? 2.856 -2.674 6.769 1.00 95.50 70 TYR A O 1
ATOM 535 N N . ILE A 1 71 ? 2.075 -3.910 8.479 1.00 93.94 71 ILE A N 1
ATOM 536 C CA . ILE A 1 71 ? 3.173 -3.532 9.383 1.00 93.94 71 ILE A CA 1
ATOM 537 C C . ILE A 1 71 ? 4.502 -4.065 8.857 1.00 93.94 71 ILE A C 1
ATOM 539 O O . ILE A 1 71 ? 5.463 -3.302 8.794 1.00 93.94 71 ILE A O 1
ATOM 543 N N . ARG A 1 72 ? 4.584 -5.324 8.427 1.00 91.81 72 ARG A N 1
ATOM 544 C CA . ARG A 1 72 ? 5.833 -5.872 7.884 1.00 91.81 72 ARG A CA 1
ATOM 545 C C . ARG A 1 72 ? 6.322 -5.081 6.671 1.00 91.81 72 ARG A C 1
ATOM 547 O O . ARG A 1 72 ? 7.492 -4.695 6.644 1.00 91.81 72 ARG A O 1
ATOM 554 N N . PHE A 1 73 ? 5.430 -4.785 5.727 1.00 91.31 73 PHE A N 1
ATOM 555 C CA . PHE A 1 73 ? 5.721 -3.946 4.562 1.00 91.31 73 PHE A CA 1
ATOM 556 C C . PHE A 1 73 ? 6.209 -2.549 4.970 1.00 91.31 73 PHE A C 1
ATOM 558 O O . PHE A 1 73 ? 7.135 -1.990 4.386 1.00 91.31 73 PHE A O 1
ATOM 565 N N . SER A 1 74 ? 5.629 -1.980 6.025 1.00 90.88 74 SER A N 1
ATOM 566 C CA . SER A 1 74 ? 5.997 -0.644 6.483 1.00 90.88 74 SER A CA 1
ATOM 567 C C . SER A 1 74 ? 7.442 -0.511 6.969 1.00 90.88 74 SER A C 1
ATOM 569 O O . SER A 1 74 ? 7.906 0.612 7.133 1.00 90.88 74 SER A O 1
ATOM 571 N N . LYS A 1 75 ? 8.160 -1.612 7.222 1.00 87.94 75 LYS A N 1
ATOM 572 C CA . LYS A 1 75 ? 9.599 -1.573 7.513 1.00 87.94 75 LYS A CA 1
ATOM 573 C C . LYS A 1 75 ? 10.368 -0.926 6.359 1.00 87.94 75 LYS A C 1
ATOM 575 O O . LYS A 1 75 ? 11.241 -0.093 6.591 1.00 87.94 75 LYS A O 1
ATOM 580 N N . ASP A 1 76 ? 9.974 -1.262 5.137 1.00 85.12 76 ASP A N 1
ATOM 581 C CA . ASP A 1 76 ? 10.612 -0.795 3.909 1.00 85.12 76 ASP A CA 1
ATOM 582 C C . ASP A 1 76 ? 10.011 0.543 3.421 1.00 85.12 76 ASP A C 1
ATOM 584 O O . ASP A 1 76 ? 10.616 1.265 2.630 1.00 85.12 76 ASP A O 1
ATOM 588 N N . ALA A 1 77 ? 8.853 0.923 3.972 1.00 87.00 77 ALA A N 1
ATOM 589 C CA . ALA A 1 77 ? 8.137 2.177 3.727 1.00 87.00 77 ALA A CA 1
ATOM 590 C C . ALA A 1 77 ? 7.999 3.046 5.000 1.00 87.00 77 ALA A C 1
ATOM 592 O O . ALA A 1 77 ? 6.982 3.717 5.205 1.00 87.00 77 ALA A O 1
ATOM 593 N N . SER A 1 78 ? 9.004 3.018 5.876 1.00 83.62 78 SER A N 1
ATOM 594 C CA . SER A 1 78 ? 8.909 3.473 7.275 1.00 83.62 78 SER A CA 1
ATOM 595 C C . SER A 1 78 ? 8.700 4.971 7.472 1.00 83.62 78 SER A C 1
ATOM 597 O O . SER A 1 78 ? 8.127 5.368 8.480 1.00 83.62 78 SER A O 1
ATOM 599 N N . THR A 1 79 ? 9.113 5.795 6.512 1.00 85.31 79 THR A N 1
ATOM 600 C CA . THR A 1 79 ? 8.981 7.262 6.561 1.00 85.31 79 THR A CA 1
ATOM 601 C C . THR A 1 79 ? 7.886 7.789 5.637 1.00 85.31 79 THR A C 1
ATOM 603 O O . THR A 1 79 ? 7.812 8.988 5.380 1.00 85.31 79 THR A O 1
ATOM 606 N N . THR A 1 80 ? 7.083 6.898 5.056 1.00 91.12 80 THR A N 1
ATOM 607 C CA . THR A 1 80 ? 6.095 7.281 4.045 1.00 91.12 80 THR A CA 1
ATOM 608 C C . THR A 1 80 ? 4.815 7.763 4.711 1.00 91.12 80 THR A C 1
ATOM 610 O O . THR A 1 80 ? 4.352 7.174 5.688 1.00 91.12 80 THR A O 1
ATOM 613 N N . VAL A 1 81 ? 4.243 8.831 4.162 1.00 93.88 81 VAL A N 1
ATOM 614 C CA . VAL A 1 81 ? 3.049 9.506 4.680 1.00 93.88 81 VAL A CA 1
ATOM 615 C C . VAL A 1 81 ? 2.081 9.796 3.538 1.00 93.88 81 VAL A C 1
ATOM 617 O O . VAL A 1 81 ? 2.474 9.825 2.369 1.00 93.88 81 VAL A O 1
ATOM 620 N N . PHE A 1 82 ? 0.815 10.041 3.860 1.00 93.12 82 PHE A N 1
ATOM 621 C CA . PHE A 1 82 ? -0.117 10.702 2.942 1.00 93.12 82 PHE A CA 1
ATOM 622 C C . PHE A 1 82 ? -0.687 11.957 3.594 1.00 93.12 82 PHE A C 1
ATOM 624 O O . PHE A 1 82 ? -0.684 12.085 4.816 1.00 93.12 82 PHE A O 1
ATOM 631 N N . LYS A 1 83 ? -1.180 12.888 2.774 1.00 88.50 83 LYS A N 1
ATOM 632 C CA . LYS A 1 83 ? -1.737 14.142 3.274 1.00 88.50 83 LYS A CA 1
ATOM 633 C C . LYS A 1 83 ? -3.226 14.026 3.527 1.00 88.50 83 LYS A C 1
ATOM 635 O O . LYS A 1 83 ? -4.007 13.755 2.617 1.00 88.50 83 LYS A O 1
ATOM 640 N N . GLU A 1 84 ? -3.630 14.337 4.745 1.00 82.75 84 GLU A N 1
ATOM 641 C CA . GLU A 1 84 ? -5.027 14.510 5.111 1.00 82.75 84 GLU A CA 1
ATOM 642 C C . GLU A 1 84 ? -5.224 15.934 5.627 1.00 82.75 84 GLU A C 1
ATOM 644 O O . GLU A 1 84 ? -4.577 16.364 6.574 1.00 82.75 84 GLU A O 1
ATOM 649 N N . ASN A 1 85 ? -6.084 16.714 4.966 1.00 79.75 85 ASN A N 1
ATOM 650 C CA . ASN A 1 85 ? -6.355 18.111 5.343 1.00 79.75 85 ASN A CA 1
ATOM 651 C C . ASN A 1 85 ? -5.091 18.986 5.524 1.00 79.75 85 ASN A C 1
ATOM 653 O O . ASN A 1 85 ? -5.095 19.950 6.283 1.00 79.75 85 ASN A O 1
ATOM 657 N N . GLY A 1 86 ? -4.019 18.671 4.786 1.00 79.69 86 GLY A N 1
ATOM 658 C CA . GLY A 1 86 ? -2.742 19.388 4.843 1.00 79.69 86 GLY A CA 1
ATOM 659 C C . GLY A 1 86 ? -1.796 18.937 5.960 1.00 79.69 86 GLY A C 1
ATOM 660 O O . GLY A 1 86 ? -0.726 19.525 6.082 1.00 79.69 86 GLY A O 1
ATOM 661 N N . GLN A 1 87 ? -2.166 17.920 6.738 1.00 86.88 87 GLN A N 1
ATOM 662 C CA . GLN A 1 87 ? -1.313 17.265 7.729 1.00 86.88 87 GLN A CA 1
ATOM 663 C C . GLN A 1 87 ? -0.753 15.959 7.167 1.00 86.88 87 GLN A C 1
ATOM 665 O O . GLN A 1 87 ? -1.438 15.262 6.416 1.00 86.88 87 GLN A O 1
ATOM 670 N N . ASP A 1 88 ? 0.482 15.637 7.539 1.00 92.31 88 ASP A N 1
ATOM 671 C CA . ASP A 1 88 ? 1.107 14.368 7.184 1.00 92.31 88 ASP A CA 1
ATOM 672 C C . ASP A 1 88 ? 0.608 13.273 8.134 1.00 92.31 88 ASP A C 1
ATOM 674 O O . ASP A 1 88 ? 0.710 13.398 9.354 1.00 92.31 88 ASP A O 1
ATOM 678 N N . ILE A 1 89 ? 0.060 12.201 7.564 1.00 91.06 89 ILE A N 1
ATOM 679 C CA . ILE A 1 89 ? -0.429 11.038 8.301 1.00 91.06 89 ILE A CA 1
ATOM 680 C C . ILE A 1 89 ? 0.562 9.888 8.146 1.00 91.06 89 ILE A C 1
ATOM 682 O O . ILE A 1 89 ? 0.757 9.361 7.043 1.00 91.06 89 ILE A O 1
ATOM 686 N N . TYR A 1 90 ? 1.134 9.466 9.273 1.00 92.38 90 TYR A N 1
ATOM 687 C CA . TYR A 1 90 ? 1.921 8.242 9.397 1.00 92.38 90 TYR A CA 1
ATOM 688 C C . TYR A 1 90 ? 0.966 7.054 9.469 1.00 92.38 90 TYR A C 1
ATOM 690 O O . TYR A 1 90 ? 0.398 6.709 10.507 1.00 92.38 90 TYR A O 1
ATOM 698 N N . TRP A 1 91 ? 0.712 6.457 8.308 1.00 93.94 91 TRP A N 1
ATOM 699 C CA . TRP A 1 91 ? -0.305 5.420 8.164 1.00 93.94 91 TRP A CA 1
ATOM 700 C C . TRP A 1 91 ? 0.009 4.153 8.962 1.00 93.94 91 TRP A C 1
ATOM 702 O O . TRP A 1 91 ? -0.898 3.394 9.294 1.00 93.94 91 TRP A O 1
ATOM 712 N N . GLN A 1 92 ? 1.283 3.932 9.270 1.00 92.62 92 GLN A N 1
ATOM 713 C CA . GLN A 1 92 ? 1.782 2.814 10.055 1.00 92.62 92 GLN A CA 1
ATOM 714 C C . GLN A 1 92 ? 1.277 2.889 11.499 1.00 92.62 92 GLN A C 1
ATOM 716 O O . GLN A 1 92 ? 0.810 1.889 12.039 1.00 92.62 92 GLN A O 1
ATOM 721 N N . ASP A 1 93 ? 1.316 4.081 12.089 1.00 90.75 93 ASP A N 1
ATOM 722 C CA . ASP A 1 93 ? 0.893 4.316 13.469 1.00 90.75 93 ASP A CA 1
ATOM 723 C C . ASP A 1 93 ? -0.629 4.215 13.571 1.00 90.75 93 ASP A C 1
ATOM 725 O O . ASP A 1 93 ? -1.169 3.558 14.458 1.00 90.75 93 ASP A O 1
ATOM 729 N N . MET A 1 94 ? -1.344 4.750 12.578 1.00 92.44 94 MET A N 1
ATOM 730 C CA . MET A 1 94 ? -2.798 4.593 12.492 1.00 92.44 94 MET A CA 1
ATOM 731 C C . MET A 1 94 ? -3.220 3.131 12.308 1.00 92.44 94 MET A C 1
ATOM 733 O O . MET A 1 94 ? -4.260 2.722 12.824 1.00 92.44 94 MET A O 1
ATOM 737 N N . LEU A 1 95 ? -2.424 2.319 11.607 1.00 94.62 95 LEU A N 1
ATOM 738 C CA . LEU A 1 95 ? -2.681 0.886 11.476 1.00 94.62 95 LEU A CA 1
ATOM 739 C C . LEU A 1 95 ? -2.561 0.168 12.830 1.00 94.62 95 LEU A C 1
ATOM 741 O O . LEU A 1 95 ? -3.396 -0.680 13.144 1.00 94.62 95 LEU A O 1
ATOM 745 N N . LEU A 1 96 ? -1.570 0.538 13.648 1.00 92.69 96 LEU A N 1
ATOM 746 C CA . LEU A 1 96 ? -1.445 0.041 15.021 1.00 92.69 96 LEU A CA 1
ATOM 747 C C . LEU A 1 96 ? -2.613 0.504 15.889 1.00 92.69 96 LEU A C 1
ATOM 749 O O . LEU A 1 96 ? -3.168 -0.299 16.633 1.00 92.69 96 LEU A O 1
ATOM 753 N N . ALA A 1 97 ? -3.063 1.750 15.733 1.00 92.31 97 ALA A N 1
ATOM 754 C CA . ALA A 1 97 ? -4.232 2.261 16.445 1.00 92.31 97 ALA A CA 1
ATOM 755 C C . ALA A 1 97 ? -5.496 1.442 16.122 1.00 92.31 97 ALA A C 1
ATOM 757 O O . ALA A 1 97 ? -6.298 1.146 17.011 1.00 92.31 97 ALA A O 1
ATOM 758 N N . TYR A 1 98 ? -5.658 1.019 14.862 1.00 95.00 98 TYR A N 1
ATOM 759 C CA . TYR A 1 98 ? -6.707 0.076 14.472 1.00 95.00 98 TYR A CA 1
ATOM 760 C C . TYR A 1 98 ? -6.524 -1.304 15.116 1.00 95.00 98 TYR A C 1
ATOM 762 O O . TYR A 1 98 ? -7.523 -1.892 15.523 1.00 95.00 98 TYR A O 1
ATOM 770 N N . ALA A 1 99 ? -5.293 -1.818 15.221 1.00 94.19 99 ALA A N 1
ATOM 771 C CA . ALA A 1 99 ? -5.023 -3.128 15.824 1.00 94.19 99 ALA A CA 1
ATOM 772 C C . ALA A 1 99 ? -5.375 -3.128 17.315 1.00 94.19 99 ALA A C 1
ATOM 774 O O . ALA A 1 99 ? -6.109 -4.000 17.776 1.00 94.19 99 ALA A O 1
ATOM 775 N N . TYR A 1 100 ? -4.950 -2.085 18.035 1.00 91.75 100 TYR A N 1
ATOM 776 C CA . TYR A 1 100 ? -5.308 -1.871 19.435 1.00 91.75 100 TYR A CA 1
ATOM 777 C C . TYR A 1 100 ? -6.816 -1.763 19.628 1.00 91.75 100 TYR A C 1
ATOM 779 O O . TYR A 1 100 ? -7.375 -2.393 20.519 1.00 91.75 100 TYR A O 1
ATOM 787 N N . LYS A 1 101 ? -7.501 -0.998 18.770 1.00 91.75 101 LYS A N 1
ATOM 788 C CA . LYS A 1 101 ? -8.961 -0.874 18.833 1.00 91.75 101 LYS A CA 1
ATOM 789 C C . LYS A 1 101 ? -9.679 -2.207 18.580 1.00 91.75 101 LYS A C 1
ATOM 791 O O . LYS A 1 101 ? -10.744 -2.424 19.150 1.00 91.75 101 LYS A O 1
ATOM 796 N N . ALA A 1 102 ? -9.120 -3.062 17.727 1.00 92.94 102 ALA A N 1
ATOM 797 C CA . ALA A 1 102 ? -9.674 -4.372 17.393 1.00 92.94 102 ALA A CA 1
ATOM 798 C C . ALA A 1 102 ? -9.376 -5.458 18.442 1.00 92.94 102 ALA A C 1
ATOM 800 O O . ALA A 1 102 ? -9.904 -6.560 18.304 1.00 92.94 102 ALA A O 1
ATOM 801 N N . ASP A 1 103 ? -8.546 -5.155 19.448 1.00 92.38 103 ASP A N 1
ATOM 802 C CA . ASP A 1 103 ? -7.992 -6.125 20.401 1.00 92.38 103 ASP A CA 1
ATOM 803 C C . ASP A 1 103 ? -7.198 -7.246 19.700 1.00 92.38 103 ASP A C 1
ATOM 805 O O . ASP A 1 103 ? -7.365 -8.432 19.975 1.00 92.38 103 ASP A O 1
ATOM 809 N N . ILE A 1 104 ? -6.367 -6.868 18.719 1.00 93.56 104 ILE A N 1
ATOM 810 C CA . ILE A 1 104 ? -5.548 -7.799 17.930 1.00 93.56 104 ILE A CA 1
ATOM 811 C C . ILE A 1 104 ? -4.065 -7.593 18.242 1.00 93.56 104 ILE A C 1
ATOM 813 O O . ILE A 1 104 ? -3.487 -6.535 17.976 1.00 93.56 104 ILE A O 1
ATOM 817 N N . GLU A 1 105 ? -3.416 -8.652 18.719 1.00 91.12 105 GLU A N 1
ATOM 818 C CA . GLU A 1 105 ? -1.978 -8.685 18.977 1.00 91.12 105 GLU A CA 1
ATOM 819 C C . GLU A 1 105 ? -1.192 -9.116 17.729 1.00 91.12 105 GLU A C 1
ATOM 821 O O . GLU A 1 105 ? -0.901 -10.295 17.526 1.00 91.12 105 GLU A O 1
ATOM 826 N N . LEU A 1 106 ? -0.777 -8.147 16.905 1.00 92.00 106 LEU A N 1
ATOM 827 C CA . LEU A 1 106 ? -0.127 -8.407 15.605 1.00 92.00 106 LEU A CA 1
ATOM 828 C C . LEU A 1 106 ? 1.111 -9.320 15.672 1.00 92.00 106 LEU A C 1
ATOM 830 O O . LEU A 1 106 ? 1.417 -10.026 14.714 1.00 92.00 106 LEU A O 1
ATOM 834 N N . GLN A 1 107 ? 1.820 -9.331 16.802 1.00 88.75 107 GLN A N 1
ATOM 835 C CA . GLN A 1 107 ? 2.978 -10.198 17.048 1.00 88.75 107 GLN A CA 1
ATOM 836 C C . GLN A 1 107 ? 2.657 -11.703 17.009 1.00 88.75 107 GLN A C 1
ATOM 838 O O . GLN A 1 107 ? 3.563 -12.517 16.826 1.00 88.75 107 GLN A O 1
ATOM 843 N N . HIS A 1 108 ? 1.385 -12.078 17.162 1.00 89.31 108 HIS A N 1
ATOM 844 C CA . HIS A 1 108 ? 0.922 -13.464 17.195 1.00 89.31 108 HIS A CA 1
ATOM 845 C C . HIS A 1 108 ? 0.229 -13.915 15.901 1.00 89.31 108 HIS A C 1
ATOM 847 O O . HIS A 1 108 ? -0.138 -15.079 15.779 1.00 89.31 108 HIS A O 1
ATOM 853 N N . GLU A 1 109 ? 0.154 -13.049 14.890 1.00 91.94 109 GLU A N 1
ATOM 854 C CA . GLU A 1 109 ? -0.575 -13.292 13.635 1.00 91.94 109 GLU A CA 1
ATOM 855 C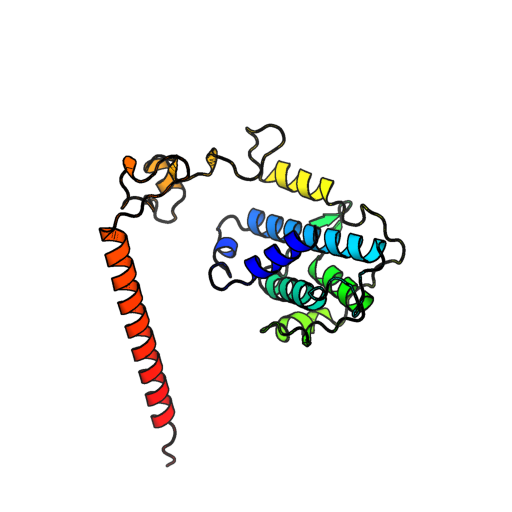 C . GLU A 1 109 ? 0.234 -14.068 12.574 1.00 91.94 109 GLU A C 1
ATOM 857 O O . GLU A 1 109 ? -0.127 -14.119 11.399 1.00 91.94 109 GLU A O 1
ATOM 862 N N . GLY A 1 110 ? 1.360 -14.676 12.964 1.00 87.62 110 GLY A N 1
ATOM 863 C CA . GLY A 1 110 ? 2.119 -15.593 12.103 1.00 87.62 110 GLY A CA 1
ATOM 864 C C . GLY A 1 110 ? 2.945 -14.939 10.988 1.00 87.62 110 GLY A C 1
ATOM 865 O O . GLY A 1 110 ? 3.427 -15.645 10.103 1.00 87.62 110 GLY A O 1
ATOM 866 N N . VAL A 1 111 ? 3.151 -13.619 11.023 1.00 89.94 111 VAL A N 1
ATOM 867 C CA . VAL A 1 111 ? 4.014 -12.901 10.069 1.00 89.94 111 VAL A CA 1
ATOM 868 C C . VAL A 1 111 ? 5.430 -12.768 10.634 1.00 89.94 111 VAL A C 1
ATOM 870 O O . VAL A 1 111 ? 5.645 -12.234 11.723 1.00 89.94 111 VAL A O 1
ATOM 873 N N . SER A 1 112 ? 6.422 -13.257 9.891 1.00 85.88 112 SER A N 1
ATOM 874 C CA . SER A 1 112 ? 7.828 -13.194 10.296 1.00 85.88 112 SER A CA 1
ATOM 875 C C . SER A 1 112 ? 8.406 -11.777 10.167 1.00 85.88 112 SER A C 1
ATOM 877 O O . SER A 1 112 ? 7.944 -10.945 9.387 1.00 85.88 112 SER A O 1
ATOM 879 N N . GLY A 1 113 ? 9.448 -11.481 10.951 1.00 81.81 113 GLY A N 1
ATOM 880 C CA . GLY A 1 113 ? 10.171 -10.206 10.861 1.00 81.81 113 GLY A CA 1
ATOM 881 C C . GLY A 1 113 ? 9.458 -8.993 11.472 1.00 81.81 113 GLY A C 1
ATOM 882 O O . GLY A 1 113 ? 9.921 -7.875 11.264 1.00 81.81 113 GLY A O 1
ATOM 883 N N . LEU A 1 114 ? 8.376 -9.196 12.233 1.00 83.19 114 LEU A N 1
ATOM 884 C CA . LEU A 1 114 ? 7.618 -8.122 12.888 1.00 83.19 114 LEU A CA 1
ATOM 885 C C . LEU A 1 114 ? 8.240 -7.573 14.173 1.00 83.19 114 LEU A C 1
ATOM 887 O O . LEU A 1 114 ? 8.010 -6.411 14.501 1.00 83.19 114 LEU A O 1
ATOM 891 N N . SER A 1 115 ? 9.008 -8.384 14.906 1.00 73.06 115 SER A N 1
ATOM 892 C CA . SER A 1 115 ? 9.501 -8.029 16.245 1.00 73.06 115 SER A CA 1
ATOM 893 C C . SER A 1 115 ? 10.287 -6.716 16.257 1.00 73.06 115 SER A C 1
ATOM 895 O O . SER A 1 115 ? 10.033 -5.863 17.094 1.00 73.06 115 SER A O 1
ATOM 897 N N . GLY A 1 116 ? 11.163 -6.497 15.272 1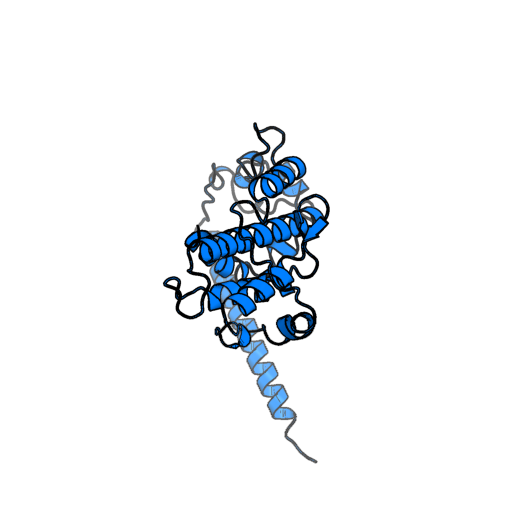.00 68.94 116 GLY A N 1
ATOM 898 C CA . GLY A 1 116 ? 11.909 -5.239 15.138 1.00 68.94 116 GLY A CA 1
ATOM 899 C C . GLY A 1 116 ? 11.105 -4.060 14.571 1.00 68.94 116 GLY A C 1
ATOM 900 O O . GLY A 1 116 ? 11.594 -2.936 14.584 1.00 68.94 116 GLY A O 1
ATOM 901 N N . THR A 1 117 ? 9.902 -4.292 14.037 1.00 71.69 117 THR A N 1
ATOM 902 C CA . THR A 1 117 ? 9.055 -3.254 13.419 1.00 71.69 117 THR A CA 1
ATOM 903 C C . THR A 1 117 ? 8.003 -2.705 14.385 1.00 71.69 117 THR A C 1
ATOM 905 O O . THR A 1 117 ? 7.625 -1.542 14.265 1.00 71.69 117 THR A O 1
ATOM 908 N N . LEU A 1 118 ? 7.548 -3.520 15.340 1.00 75.31 118 LEU A N 1
ATOM 909 C CA . LEU A 1 118 ? 6.560 -3.133 16.354 1.00 75.31 118 LEU A CA 1
ATOM 910 C C . LEU A 1 118 ? 7.188 -2.404 17.553 1.00 75.31 118 LEU A C 1
ATOM 912 O O . LEU A 1 118 ? 6.599 -1.459 18.070 1.00 75.31 118 LEU A O 1
ATOM 916 N N . ASP A 1 119 ? 8.399 -2.799 17.955 1.00 63.66 119 ASP A N 1
ATOM 917 C CA . ASP A 1 119 ? 9.095 -2.278 19.143 1.00 63.66 119 ASP A CA 1
ATOM 918 C C . ASP A 1 119 ? 9.220 -0.735 19.193 1.00 63.66 119 ASP A C 1
ATOM 920 O O . ASP A 1 119 ? 8.878 -0.147 20.217 1.00 63.66 119 ASP A O 1
ATOM 924 N N . PRO A 1 120 ? 9.599 -0.026 18.104 1.00 58.91 120 PRO A N 1
ATOM 925 C CA . PRO A 1 120 ? 9.691 1.435 18.138 1.00 58.91 120 PRO A CA 1
ATOM 926 C C . PRO A 1 120 ? 8.338 2.157 18.057 1.00 58.91 120 PRO A C 1
ATOM 928 O O . PRO A 1 120 ? 8.311 3.375 18.193 1.00 58.91 120 PRO A O 1
ATOM 931 N N . ARG A 1 121 ? 7.231 1.452 17.786 1.00 62.19 121 ARG A N 1
ATOM 932 C CA . ARG A 1 121 ? 5.921 2.080 17.550 1.00 62.19 121 ARG A CA 1
ATOM 933 C C . ARG A 1 121 ? 4.909 1.837 18.658 1.00 62.19 121 ARG A C 1
ATOM 935 O O . ARG A 1 121 ? 3.968 2.605 18.775 1.00 62.19 121 ARG A O 1
ATOM 942 N N . ASN A 1 122 ? 5.098 0.818 19.490 1.00 58.72 122 ASN A N 1
ATOM 943 C CA . ASN A 1 122 ? 4.139 0.461 20.537 1.00 58.72 122 ASN A CA 1
ATOM 944 C C . ASN A 1 122 ? 4.029 1.493 21.685 1.00 58.72 122 ASN A C 1
ATOM 946 O O . ASN A 1 122 ? 3.109 1.382 22.493 1.00 58.72 122 ASN A O 1
ATOM 950 N N . SER A 1 123 ? 4.938 2.473 21.798 1.00 55.25 123 SER A N 1
ATOM 951 C CA . SER A 1 123 ? 4.953 3.434 22.915 1.00 55.25 123 SER A CA 1
ATOM 952 C C . SER A 1 123 ? 4.126 4.707 22.708 1.00 55.25 123 SER A C 1
ATOM 954 O O . SER A 1 123 ? 3.719 5.295 23.706 1.00 55.25 123 SER A O 1
ATOM 956 N N . ASP A 1 124 ? 3.855 5.124 21.464 1.00 60.84 124 ASP A N 1
ATOM 957 C CA . ASP A 1 124 ? 3.378 6.490 21.157 1.00 60.84 124 ASP A CA 1
ATOM 958 C C . ASP A 1 124 ? 2.196 6.540 20.165 1.00 60.84 124 ASP A C 1
ATOM 960 O O . ASP A 1 124 ? 2.015 7.517 19.440 1.00 60.84 124 ASP A O 1
ATOM 964 N N . VAL A 1 125 ? 1.372 5.488 20.100 1.00 66.06 125 VAL A N 1
ATOM 965 C CA . VAL A 1 125 ? 0.224 5.463 19.176 1.00 66.06 125 VAL A CA 1
ATOM 966 C C . VAL A 1 125 ? -0.968 6.232 19.743 1.00 66.06 125 VAL A C 1
ATOM 968 O O . VAL A 1 125 ? -1.605 5.796 20.705 1.00 66.06 125 VAL A O 1
ATOM 971 N N . ASP A 1 126 ? -1.335 7.329 19.082 1.00 73.69 126 ASP A N 1
ATOM 972 C CA . ASP A 1 126 ? -2.589 8.031 19.351 1.00 73.69 126 ASP A CA 1
ATOM 973 C C . ASP A 1 126 ? -3.799 7.134 19.041 1.00 73.69 126 ASP A C 1
ATOM 975 O O . ASP A 1 126 ? -3.945 6.579 17.946 1.00 73.69 126 ASP A O 1
ATOM 979 N N . LEU A 1 127 ? -4.704 7.004 20.013 1.00 76.69 127 LEU A N 1
ATOM 980 C CA . LEU A 1 127 ? -5.922 6.215 19.846 1.00 76.69 127 LEU A CA 1
ATOM 981 C C . LEU A 1 127 ? -6.893 6.894 18.876 1.00 76.69 127 LEU A C 1
ATOM 983 O O . LEU A 1 127 ? -7.109 8.106 18.905 1.00 76.69 127 LEU A O 1
ATOM 987 N N . LEU A 1 128 ? -7.549 6.081 18.047 1.00 80.81 128 LEU A N 1
ATOM 988 C CA . LEU A 1 128 ? -8.526 6.566 17.079 1.00 80.81 128 LEU A CA 1
ATOM 989 C C . LEU A 1 128 ? -9.735 7.193 17.777 1.00 80.81 128 LEU A C 1
ATOM 991 O O . LEU A 1 128 ? -10.408 6.553 18.589 1.00 80.81 128 LEU A O 1
ATOM 995 N N . GLU A 1 129 ? -10.086 8.411 17.363 1.00 75.25 129 GLU A N 1
ATOM 996 C CA . GLU A 1 129 ? -11.314 9.059 17.816 1.00 75.25 129 GLU A CA 1
ATOM 997 C C . GLU A 1 129 ? -12.549 8.194 17.530 1.00 75.25 129 GLU A C 1
ATOM 999 O O . GLU A 1 129 ? -12.650 7.522 16.496 1.00 75.25 129 GLU A O 1
ATOM 1004 N N . SER A 1 130 ? -13.537 8.265 18.419 1.00 65.75 130 SER A N 1
ATOM 1005 C CA . SER A 1 130 ? -14.752 7.445 18.362 1.00 65.75 130 SER A CA 1
ATOM 1006 C C . SER A 1 130 ? -15.691 7.809 17.203 1.00 65.75 130 SER A C 1
ATOM 1008 O O . SER A 1 130 ? -16.568 7.020 16.859 1.00 65.75 130 SER A O 1
ATOM 1010 N N . ASN A 1 131 ? -15.541 8.990 16.590 1.00 68.31 131 ASN A N 1
ATOM 1011 C CA . ASN A 1 131 ? -16.424 9.441 15.515 1.00 68.31 131 ASN A CA 1
ATOM 1012 C C . ASN A 1 131 ? -15.958 8.907 14.149 1.00 68.31 131 ASN A C 1
ATOM 1014 O O . ASN A 1 131 ? -15.062 9.455 13.503 1.00 68.31 131 ASN A O 1
ATOM 1018 N N . VAL A 1 132 ? -16.536 7.789 13.710 1.00 76.69 132 VAL A N 1
ATOM 1019 C CA . VAL A 1 132 ? -16.111 7.084 12.494 1.00 76.69 132 VAL A CA 1
ATOM 1020 C C . VAL A 1 132 ? -16.919 7.554 11.280 1.00 76.69 132 VAL A C 1
ATOM 1022 O O . VAL A 1 132 ? -18.023 7.078 11.011 1.00 76.69 132 VAL A O 1
ATOM 1025 N N . THR A 1 133 ? -16.371 8.495 10.510 1.00 85.81 133 THR A N 1
ATOM 1026 C CA . THR A 1 133 ? -16.990 8.961 9.257 1.00 85.81 133 THR A CA 1
ATOM 1027 C C . THR A 1 133 ? -16.509 8.149 8.055 1.00 85.81 133 THR A C 1
ATOM 1029 O O . THR A 1 133 ? -15.419 7.579 8.052 1.00 85.81 133 THR A O 1
ATOM 1032 N N . ALA A 1 134 ? -17.313 8.097 6.988 1.00 83.25 134 ALA A N 1
ATOM 1033 C CA . ALA A 1 134 ? -16.947 7.394 5.754 1.00 83.25 134 ALA A CA 1
ATOM 1034 C C . ALA A 1 134 ? -15.676 7.939 5.092 1.00 83.25 134 ALA A C 1
ATOM 1036 O O . ALA A 1 134 ? -14.962 7.198 4.424 1.00 83.25 134 ALA A O 1
ATOM 1037 N N . SER A 1 135 ? -15.427 9.232 5.273 1.00 84.25 135 SER A N 1
ATOM 1038 C CA . SER A 1 135 ? -14.377 9.989 4.610 1.00 84.25 135 SER A CA 1
ATOM 1039 C C . SER A 1 135 ? -13.170 10.251 5.504 1.00 84.25 135 SER A C 1
ATOM 1041 O O . SER A 1 135 ? -12.379 11.104 5.122 1.00 84.25 135 SER A O 1
ATOM 1043 N N . ARG A 1 136 ? -13.027 9.551 6.646 1.00 89.62 136 ARG A N 1
ATOM 1044 C CA . ARG A 1 136 ? -11.930 9.753 7.612 1.00 89.62 136 ARG A CA 1
ATOM 1045 C C . ARG A 1 136 ? -10.594 9.947 6.897 1.00 89.62 136 ARG A C 1
ATOM 1047 O O . ARG A 1 136 ? -10.040 11.019 6.950 1.00 89.62 136 ARG A O 1
ATOM 1054 N N . TRP A 1 137 ? -10.172 8.991 6.079 1.00 92.81 137 TRP A N 1
ATOM 1055 C CA . TRP A 1 137 ? -8.860 9.056 5.421 1.00 92.81 137 TRP A CA 1
ATOM 1056 C C . TRP A 1 137 ? -8.853 9.760 4.059 1.00 92.81 137 TRP A C 1
ATOM 1058 O O . TRP A 1 137 ? -7.874 9.685 3.327 1.00 92.81 137 TRP A O 1
ATOM 1068 N N . SER A 1 138 ? -9.954 10.418 3.678 1.00 92.12 138 SER A N 1
ATOM 1069 C CA . SER A 1 138 ? -10.058 11.234 2.459 1.00 92.12 138 SER A CA 1
ATOM 1070 C C . SER A 1 138 ? -9.563 10.562 1.161 1.00 92.12 138 SER A C 1
ATOM 1072 O O . SER A 1 138 ? -9.096 11.251 0.255 1.00 92.12 138 SER A O 1
ATOM 1074 N N . TRP A 1 139 ? -9.717 9.234 1.033 1.00 93.56 139 TRP A N 1
ATOM 1075 C CA . TRP A 1 139 ? -9.206 8.411 -0.081 1.00 93.56 139 TRP A CA 1
ATOM 1076 C C . TRP A 1 139 ? -9.334 9.056 -1.466 1.00 93.56 139 TRP A C 1
ATOM 1078 O O . TRP A 1 139 ? -8.364 9.125 -2.215 1.00 93.56 139 TRP A O 1
ATOM 1088 N N . SER A 1 140 ? -10.523 9.559 -1.812 1.00 92.75 140 SER A N 1
ATOM 1089 C CA . SER A 1 140 ? -10.774 10.153 -3.130 1.00 92.75 140 SER A CA 1
ATOM 1090 C C . SER A 1 140 ? -9.876 11.357 -3.423 1.00 92.75 140 SER A C 1
ATOM 1092 O O . SER A 1 140 ? -9.466 11.537 -4.566 1.00 92.75 140 SER A O 1
ATOM 1094 N N . LYS A 1 141 ? -9.568 12.167 -2.404 1.00 92.94 141 LYS A N 1
ATOM 1095 C CA . LYS A 1 141 ? -8.684 13.329 -2.520 1.00 92.94 141 LYS A CA 1
ATOM 1096 C C . LYS A 1 141 ? -7.227 12.888 -2.639 1.00 92.94 141 LYS A C 1
ATOM 1098 O O . LYS A 1 141 ? -6.566 13.291 -3.586 1.00 92.94 141 LYS A O 1
ATOM 1103 N N . VAL A 1 142 ? -6.775 11.991 -1.761 1.00 93.75 142 VAL A N 1
ATOM 1104 C CA . VAL A 1 142 ? -5.406 11.438 -1.785 1.00 93.75 142 VAL A CA 1
ATOM 1105 C C . VAL A 1 142 ? -5.105 10.771 -3.135 1.00 93.75 142 VAL A C 1
ATOM 1107 O O . VAL A 1 142 ? -4.063 11.005 -3.743 1.00 93.75 142 VAL A O 1
ATOM 1110 N N . LEU A 1 143 ? -6.053 9.993 -3.666 1.00 93.44 143 LEU A N 1
ATOM 1111 C CA . LEU A 1 143 ? -5.925 9.368 -4.982 1.00 93.44 143 LEU A CA 1
ATOM 1112 C C . LEU A 1 143 ? -5.905 10.395 -6.124 1.00 93.44 143 LEU A C 1
ATOM 1114 O O . LEU A 1 143 ? -5.184 10.199 -7.103 1.00 93.44 143 LEU A O 1
ATOM 1118 N N . ALA A 1 144 ? -6.701 11.463 -6.033 1.00 91.75 144 ALA A N 1
ATOM 1119 C CA . ALA A 1 144 ? -6.704 12.525 -7.035 1.00 91.75 144 ALA A CA 1
ATOM 1120 C C . ALA A 1 144 ? -5.361 13.269 -7.067 1.00 91.75 144 ALA A C 1
ATOM 1122 O O . ALA A 1 144 ? -4.807 13.448 -8.147 1.00 91.75 144 ALA A O 1
ATOM 1123 N N . GLU A 1 145 ? -4.802 13.605 -5.904 1.00 91.19 145 GLU A N 1
ATOM 1124 C CA . GLU A 1 145 ? -3.489 14.256 -5.781 1.00 91.19 145 GLU A CA 1
ATOM 1125 C C . GLU A 1 145 ? -2.361 13.375 -6.341 1.00 91.19 145 GLU A C 1
ATOM 1127 O O . GLU A 1 145 ? -1.498 13.848 -7.087 1.00 91.19 145 GLU A O 1
ATOM 1132 N N . TYR A 1 146 ? -2.398 12.065 -6.067 1.00 92.25 146 TYR A N 1
ATOM 1133 C CA . TYR A 1 146 ? -1.446 11.121 -6.655 1.00 92.25 146 TYR A CA 1
ATOM 1134 C C . TYR A 1 146 ? -1.543 11.091 -8.190 1.00 92.25 146 TYR A C 1
ATOM 1136 O O . TYR A 1 146 ? -0.526 11.107 -8.884 1.00 92.25 146 TYR A O 1
ATOM 1144 N N . ARG A 1 147 ? -2.764 11.069 -8.740 1.00 91.81 147 ARG A N 1
ATOM 1145 C CA . ARG A 1 147 ? -3.009 11.091 -10.194 1.00 91.81 147 ARG A CA 1
ATOM 1146 C C . ARG A 1 147 ? -2.556 12.389 -10.845 1.00 91.81 147 ARG A C 1
ATOM 1148 O O . ARG A 1 147 ? -1.970 12.352 -11.921 1.00 91.81 147 ARG A O 1
ATOM 1155 N N . GLU A 1 148 ? -2.801 13.518 -10.198 1.00 89.75 148 GLU A N 1
ATOM 1156 C CA . GLU A 1 148 ? -2.3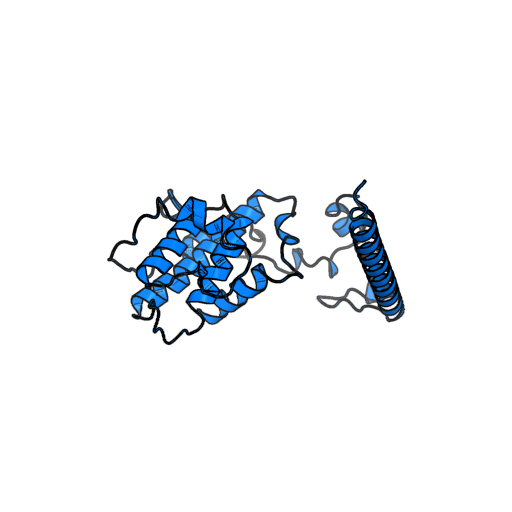41 14.821 -10.672 1.00 89.75 148 GLU A CA 1
ATOM 1157 C C . GLU A 1 148 ? -0.811 14.874 -10.732 1.00 89.75 148 GLU A C 1
ATOM 1159 O O . GLU A 1 148 ? -0.249 15.330 -11.722 1.00 89.75 148 GLU A O 1
ATOM 1164 N N . THR A 1 149 ? -0.134 14.322 -9.727 1.00 89.44 149 THR A N 1
ATOM 1165 C CA . THR A 1 149 ? 1.330 14.389 -9.629 1.00 89.44 149 THR A CA 1
ATOM 1166 C C . THR A 1 149 ? 2.034 13.368 -10.529 1.00 89.44 149 THR A C 1
ATOM 1168 O O . THR A 1 149 ? 3.046 13.677 -11.159 1.00 89.44 149 THR A O 1
ATOM 1171 N N . HIS A 1 150 ? 1.523 12.136 -10.596 1.00 88.38 150 HIS A N 1
ATOM 1172 C CA . HIS A 1 150 ? 2.236 10.996 -11.192 1.00 88.38 150 HIS A CA 1
ATOM 1173 C C . HIS A 1 150 ? 1.485 10.301 -12.328 1.00 88.38 150 HIS A C 1
ATOM 1175 O O . HIS A 1 150 ? 2.058 9.450 -13.014 1.00 88.38 150 HIS A O 1
ATOM 1181 N N . GLY A 1 151 ? 0.210 10.629 -12.521 1.00 85.00 151 GLY A N 1
ATOM 1182 C CA . GLY A 1 151 ? -0.605 10.073 -13.588 1.00 85.00 151 GLY A CA 1
ATOM 1183 C C . GLY A 1 151 ? -0.188 10.574 -14.965 1.00 85.00 151 GLY A C 1
ATOM 1184 O O . GLY A 1 151 ? 0.531 11.566 -15.129 1.00 85.00 151 GLY A O 1
ATOM 1185 N N . ASP A 1 152 ? -0.675 9.880 -15.987 1.00 82.19 152 ASP A N 1
ATOM 1186 C CA . ASP A 1 152 ? -0.519 10.302 -17.366 1.00 82.19 152 ASP A CA 1
ATOM 1187 C C . ASP A 1 152 ? -1.341 11.568 -17.634 1.00 82.19 152 ASP A C 1
ATOM 1189 O O . ASP A 1 152 ? -2.545 11.498 -17.887 1.00 82.19 152 ASP A O 1
ATOM 1193 N N . GLN A 1 153 ? -0.670 12.719 -17.634 1.00 77.19 153 GLN A N 1
ATOM 1194 C CA . GLN A 1 153 ? -1.280 14.027 -17.897 1.00 77.19 153 GLN A CA 1
ATOM 1195 C C . GLN A 1 153 ? -1.869 14.161 -19.310 1.00 77.19 153 GLN A C 1
ATOM 1197 O O . GLN A 1 153 ? -2.684 15.047 -19.553 1.00 77.19 153 GLN A O 1
ATOM 1202 N N . ALA A 1 154 ? -1.480 13.294 -20.253 1.00 73.75 154 ALA A N 1
ATOM 1203 C CA . ALA A 1 154 ? -2.081 13.262 -21.584 1.00 73.75 154 ALA A CA 1
ATOM 1204 C C . ALA A 1 154 ? -3.437 12.531 -21.599 1.00 73.75 154 ALA A C 1
ATOM 1206 O O . ALA A 1 154 ? -4.186 12.636 -22.570 1.00 73.75 154 ALA A O 1
ATOM 1207 N N . SER A 1 155 ? -3.765 11.797 -20.532 1.00 69.75 155 SER A N 1
ATOM 1208 C CA . SER A 1 155 ? -5.044 11.112 -20.366 1.00 69.75 155 SER A CA 1
ATOM 1209 C C . SER A 1 155 ? -6.016 11.954 -19.534 1.00 69.75 155 SER A C 1
ATOM 1211 O O . SER A 1 155 ? -5.630 12.605 -18.562 1.00 69.75 155 SER A O 1
ATOM 1213 N N . ALA A 1 156 ? -7.303 11.929 -19.893 1.00 69.19 156 ALA A N 1
ATOM 1214 C CA . ALA A 1 156 ? -8.334 12.619 -19.124 1.00 69.19 156 ALA A CA 1
ATOM 1215 C C . ALA A 1 156 ? -8.367 12.085 -17.678 1.00 69.19 156 ALA A C 1
ATOM 1217 O O . ALA A 1 156 ? -8.658 10.911 -17.453 1.00 69.19 156 ALA A O 1
ATOM 1218 N N . GLY A 1 157 ? -8.066 12.950 -16.705 1.00 67.19 157 GLY A N 1
ATOM 1219 C CA . GLY A 1 157 ? -8.083 12.608 -15.279 1.00 67.19 157 GLY A CA 1
ATOM 1220 C C . GLY A 1 157 ? -6.806 11.963 -14.725 1.00 67.19 157 GLY A C 1
ATOM 1221 O O . GLY A 1 157 ? -6.863 11.420 -13.622 1.00 67.19 157 GLY A O 1
ATOM 1222 N N . GLY A 1 158 ? -5.678 12.005 -15.450 1.00 76.06 158 GLY A N 1
ATOM 1223 C CA . GLY A 1 158 ? -4.382 11.567 -14.916 1.00 76.06 158 GLY A CA 1
ATOM 1224 C C . GLY A 1 158 ? -4.344 10.068 -14.613 1.00 76.06 158 GLY A C 1
ATOM 1225 O O . GLY A 1 158 ? -4.080 9.653 -13.486 1.00 76.06 158 GLY A O 1
ATOM 1226 N N . THR A 1 159 ? -4.665 9.232 -15.600 1.00 83.19 159 THR A N 1
ATOM 1227 C CA . THR A 1 159 ? -4.711 7.771 -15.441 1.00 83.19 159 THR A CA 1
ATOM 1228 C C . THR A 1 159 ? -3.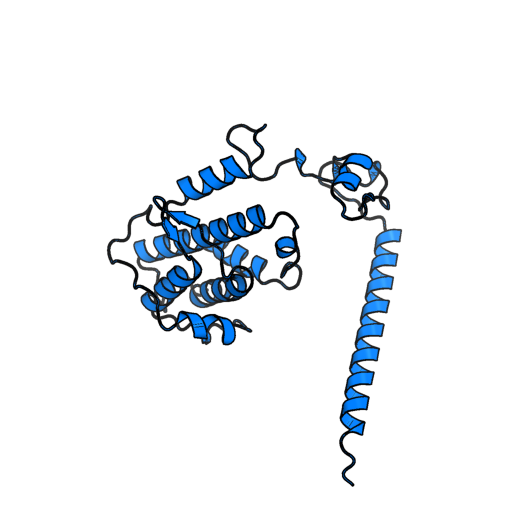366 7.241 -14.946 1.00 83.19 159 THR A C 1
ATOM 1230 O O . THR A 1 159 ? -2.312 7.598 -15.469 1.00 83.19 159 THR A O 1
ATOM 1233 N N . ILE A 1 160 ? -3.396 6.367 -13.940 1.00 85.75 160 ILE A N 1
ATOM 1234 C CA . ILE A 1 160 ? -2.196 5.683 -13.451 1.00 85.75 160 ILE A CA 1
ATOM 1235 C C . ILE A 1 160 ? -1.868 4.550 -14.425 1.00 85.75 160 ILE A C 1
ATOM 1237 O O . ILE A 1 160 ? -2.716 3.703 -14.709 1.00 85.75 160 ILE A O 1
ATOM 1241 N N . GLY A 1 161 ? -0.634 4.527 -14.927 1.00 79.88 161 GLY A N 1
ATOM 1242 C CA . GLY A 1 161 ? -0.205 3.546 -15.920 1.00 79.88 161 GLY A CA 1
ATOM 1243 C C . GLY A 1 161 ? -0.750 3.848 -17.319 1.00 79.88 161 GLY A C 1
ATOM 1244 O O . GLY A 1 161 ? -0.857 5.001 -17.724 1.00 79.88 161 GLY A O 1
ATOM 1245 N N . GLY A 1 162 ? -1.030 2.800 -18.095 1.00 80.06 162 GLY A N 1
ATOM 1246 C CA . GLY A 1 162 ? -1.510 2.912 -19.476 1.00 80.06 162 GLY A CA 1
ATOM 1247 C C . GLY A 1 162 ? -0.487 2.484 -20.530 1.00 80.06 162 GLY A C 1
ATOM 1248 O O . GLY A 1 162 ? 0.666 2.165 -20.234 1.00 80.06 162 GLY A O 1
ATOM 1249 N N . SER A 1 163 ? -0.924 2.463 -21.793 1.00 81.19 163 SER A N 1
ATOM 1250 C CA . SER A 1 163 ? -0.144 1.925 -22.919 1.00 81.19 163 SER A CA 1
ATOM 1251 C C . SER A 1 163 ? 1.175 2.658 -23.150 1.00 81.19 163 SER A C 1
ATOM 1253 O O . SER A 1 163 ? 2.133 2.046 -23.610 1.00 81.19 163 SER A O 1
ATOM 1255 N N . ARG A 1 164 ? 1.270 3.936 -22.768 1.00 80.38 164 ARG A N 1
ATOM 1256 C CA . ARG A 1 164 ? 2.514 4.704 -22.872 1.00 80.38 164 ARG A CA 1
ATOM 1257 C C . ARG A 1 164 ? 3.654 4.152 -22.015 1.00 80.38 164 ARG A C 1
ATOM 1259 O O . ARG A 1 164 ? 4.796 4.434 -22.343 1.00 80.38 164 ARG A O 1
ATOM 1266 N N . TYR A 1 165 ? 3.366 3.389 -20.957 1.00 82.56 165 TYR A N 1
ATOM 1267 C CA . TYR A 1 165 ? 4.370 2.739 -20.100 1.00 82.56 165 TYR A CA 1
ATOM 1268 C C . TYR A 1 165 ? 4.628 1.278 -20.494 1.00 82.56 165 TYR A C 1
ATOM 1270 O O . TYR A 1 165 ? 5.424 0.589 -19.863 1.00 82.56 165 TYR A O 1
ATOM 1278 N N . ASN A 1 166 ? 3.961 0.782 -21.540 1.00 87.06 166 ASN A N 1
ATOM 1279 C CA . ASN A 1 166 ? 4.187 -0.563 -22.038 1.00 87.06 166 ASN A CA 1
ATOM 1280 C C . ASN A 1 166 ? 5.504 -0.617 -22.822 1.00 87.06 166 ASN A C 1
ATOM 1282 O O . ASN A 1 166 ? 5.539 -0.308 -24.015 1.00 87.06 166 ASN A O 1
ATOM 1286 N N . ILE A 1 167 ? 6.575 -1.072 -22.173 1.00 88.44 167 ILE A N 1
ATOM 1287 C CA . ILE A 1 167 ? 7.911 -1.174 -22.779 1.00 88.44 167 ILE A CA 1
ATOM 1288 C C . ILE A 1 167 ? 7.952 -2.075 -24.026 1.00 88.44 167 ILE A C 1
ATOM 1290 O O . ILE A 1 167 ? 8.822 -1.903 -24.882 1.00 88.44 167 ILE A O 1
ATOM 1294 N N . LEU A 1 168 ? 7.000 -3.006 -24.172 1.00 89.62 168 LEU A N 1
ATOM 1295 C CA . LEU A 1 168 ? 6.887 -3.863 -25.358 1.00 89.62 168 LEU A CA 1
ATOM 1296 C C . LEU A 1 168 ? 6.440 -3.073 -26.593 1.00 89.62 168 LEU A C 1
ATOM 1298 O O . LEU A 1 168 ? 6.710 -3.486 -27.715 1.00 89.62 168 LEU A O 1
ATOM 1302 N N . SER A 1 169 ? 5.780 -1.930 -26.390 1.00 87.50 169 SER A N 1
ATOM 1303 C CA . SER A 1 169 ? 5.366 -1.021 -27.463 1.00 87.50 169 SER A CA 1
ATOM 1304 C C . SER A 1 169 ? 6.432 0.014 -27.839 1.00 87.50 169 SER A C 1
ATOM 1306 O O . SER A 1 169 ? 6.300 0.684 -28.861 1.00 87.50 169 SER A O 1
ATOM 1308 N N . TRP A 1 170 ? 7.483 0.157 -27.029 1.00 89.06 170 TRP A N 1
ATOM 1309 C CA . TRP A 1 170 ? 8.557 1.118 -27.266 1.00 89.06 170 TRP A CA 1
ATOM 1310 C C . TRP A 1 170 ? 9.539 0.616 -28.332 1.00 89.06 170 TRP A C 1
ATOM 1312 O O . TRP A 1 170 ? 9.715 -0.589 -28.536 1.00 89.06 170 TRP A O 1
ATOM 1322 N N . ASN A 1 171 ? 10.228 1.535 -29.006 1.00 89.62 171 ASN A N 1
ATOM 1323 C CA . ASN A 1 171 ? 11.394 1.180 -29.815 1.00 89.62 171 ASN A CA 1
ATOM 1324 C C . ASN A 1 171 ? 12.627 0.913 -28.923 1.00 89.62 171 ASN A C 1
ATOM 1326 O O . ASN A 1 171 ? 12.586 1.069 -27.697 1.00 89.62 171 ASN A O 1
ATOM 1330 N N . ARG A 1 172 ? 13.722 0.443 -29.535 1.00 91.19 172 ARG A N 1
ATOM 1331 C CA . ARG A 1 172 ? 14.936 0.047 -28.803 1.00 91.19 172 ARG A CA 1
ATOM 1332 C C . ARG A 1 172 ? 15.571 1.240 -28.093 1.00 91.19 172 ARG A C 1
ATOM 1334 O O . ARG A 1 172 ? 15.985 1.121 -26.944 1.00 91.19 172 ARG A O 1
ATOM 1341 N N . GLU A 1 173 ? 15.602 2.385 -28.763 1.00 92.19 173 GLU A N 1
ATOM 1342 C CA . GLU A 1 173 ? 16.189 3.629 -28.276 1.00 92.19 173 GLU A CA 1
ATOM 1343 C C . GLU A 1 173 ? 15.419 4.163 -27.062 1.00 92.19 173 GLU A C 1
ATOM 1345 O O . GLU A 1 173 ? 16.025 4.525 -26.058 1.00 92.19 173 GLU A O 1
ATOM 1350 N N . GLN A 1 174 ? 14.087 4.143 -27.117 1.00 91.25 174 GLN A N 1
ATOM 1351 C CA . GLN A 1 174 ? 13.201 4.525 -26.019 1.00 91.25 174 GLN A CA 1
ATOM 1352 C C . GLN A 1 174 ? 13.424 3.641 -24.796 1.00 91.25 174 GLN A C 1
ATOM 1354 O O . GLN A 1 174 ? 13.624 4.164 -23.707 1.00 91.25 174 GLN A O 1
ATOM 1359 N N . ARG A 1 175 ? 13.453 2.309 -24.951 1.00 92.00 175 ARG A N 1
ATOM 1360 C CA . ARG A 1 175 ? 13.752 1.421 -23.814 1.00 92.00 175 ARG A CA 1
ATOM 1361 C C . ARG A 1 175 ? 15.142 1.672 -23.240 1.00 92.00 175 ARG A C 1
ATOM 1363 O O . ARG A 1 175 ? 15.292 1.735 -22.024 1.00 92.00 175 ARG A O 1
ATOM 1370 N N . ALA A 1 176 ? 16.138 1.857 -24.104 1.00 92.38 176 ALA A N 1
ATOM 1371 C CA . ALA A 1 176 ? 17.503 2.133 -23.683 1.00 92.38 176 ALA A CA 1
ATOM 1372 C C . ALA A 1 176 ? 17.615 3.427 -22.863 1.00 92.38 176 ALA A C 1
ATOM 1374 O O . ALA A 1 176 ? 18.371 3.461 -21.899 1.00 92.38 176 ALA A O 1
ATOM 1375 N N . GLN A 1 177 ? 16.839 4.471 -23.171 1.00 91.06 177 GLN A N 1
ATOM 1376 C CA . GLN A 1 177 ? 16.869 5.730 -22.411 1.00 91.06 177 GLN A CA 1
ATOM 1377 C C . GLN A 1 177 ? 16.571 5.553 -20.917 1.00 91.06 177 GLN A C 1
ATOM 1379 O O . GLN A 1 177 ? 17.160 6.276 -20.108 1.00 91.06 177 GLN A O 1
ATOM 1384 N N . TYR A 1 178 ? 15.709 4.596 -20.566 1.00 84.44 178 TYR A N 1
ATOM 1385 C CA . TYR A 1 178 ? 15.283 4.317 -19.191 1.00 84.44 178 TYR A CA 1
ATOM 1386 C C . TYR A 1 178 ? 16.101 3.220 -18.494 1.00 84.44 178 TYR A C 1
ATOM 1388 O O . TYR A 1 178 ? 15.904 2.981 -17.309 1.00 84.44 178 TYR A O 1
ATOM 1396 N N . HIS A 1 179 ? 17.032 2.568 -19.194 1.00 84.38 179 HIS A N 1
ATOM 1397 C CA . HIS A 1 179 ? 17.977 1.636 -18.582 1.00 84.38 179 HIS A CA 1
ATOM 1398 C C . HIS A 1 179 ? 19.191 2.394 -18.027 1.00 84.38 179 HIS A C 1
ATOM 1400 O O . HIS A 1 179 ? 19.704 3.303 -18.690 1.00 84.38 179 HIS A O 1
ATOM 1406 N N . SER A 1 180 ? 19.699 1.996 -16.859 1.00 80.62 180 SER A N 1
ATOM 1407 C CA . SER A 1 180 ? 20.857 2.627 -16.200 1.00 80.62 180 SER A CA 1
ATOM 1408 C C . SER A 1 180 ? 22.085 2.692 -17.122 1.00 80.62 180 SER A C 1
ATOM 1410 O O . SER A 1 180 ? 22.670 3.752 -17.324 1.00 80.62 180 SER A O 1
ATOM 1412 N N . GLU A 1 181 ? 22.402 1.584 -17.796 1.00 87.69 181 GLU A N 1
ATOM 1413 C CA . GLU A 1 181 ? 23.516 1.492 -18.759 1.00 87.69 181 GLU A CA 1
ATOM 1414 C C . GLU A 1 181 ? 23.221 2.044 -20.168 1.00 87.69 181 GLU A C 1
ATOM 1416 O O . GLU A 1 181 ? 24.022 1.853 -21.083 1.00 87.69 181 GLU A O 1
ATOM 1421 N N . LYS A 1 182 ? 22.061 2.669 -20.399 1.00 90.19 182 LYS A N 1
ATOM 1422 C CA . LYS A 1 182 ? 21.637 3.132 -21.735 1.00 90.19 182 LYS A CA 1
ATOM 1423 C C . LYS A 1 182 ? 21.614 2.034 -22.809 1.00 90.19 182 LYS A C 1
ATOM 1425 O O . LYS A 1 182 ? 21.889 2.281 -23.983 1.00 90.19 182 LYS A O 1
ATOM 1430 N N . ARG A 1 183 ? 21.262 0.808 -22.412 1.00 91.44 183 ARG A N 1
ATOM 1431 C CA . ARG A 1 183 ? 21.121 -0.369 -23.285 1.00 91.44 183 ARG A CA 1
ATOM 1432 C C . ARG A 1 183 ? 19.678 -0.840 -23.315 1.00 91.44 183 ARG A C 1
ATOM 1434 O O . ARG A 1 183 ? 18.968 -0.695 -22.332 1.00 91.44 183 ARG A O 1
ATOM 1441 N N . ASP A 1 184 ? 19.245 -1.424 -24.430 1.00 91.62 184 ASP A N 1
ATOM 1442 C CA . ASP A 1 184 ? 17.902 -1.999 -24.519 1.00 91.62 184 ASP A CA 1
ATOM 1443 C C . ASP A 1 184 ? 17.806 -3.271 -23.636 1.00 91.62 184 ASP A C 1
ATOM 1445 O O . ASP A 1 184 ? 18.415 -4.292 -23.989 1.00 91.62 184 ASP A O 1
ATOM 1449 N N . PRO A 1 185 ? 17.030 -3.267 -22.529 1.00 88.38 185 PRO A N 1
ATOM 1450 C CA . PRO A 1 185 ? 16.850 -4.450 -21.680 1.00 88.38 185 PRO A CA 1
ATOM 1451 C C . PRO A 1 185 ? 16.216 -5.629 -22.433 1.00 88.38 185 PRO A C 1
ATOM 1453 O O . PRO A 1 185 ? 16.386 -6.786 -22.053 1.00 88.38 185 PRO A O 1
ATOM 1456 N N . MET A 1 186 ? 15.526 -5.354 -23.542 1.00 89.19 186 MET A N 1
ATOM 1457 C CA . MET A 1 186 ? 14.837 -6.342 -24.368 1.00 89.19 186 MET A CA 1
ATOM 1458 C C . MET A 1 186 ? 15.590 -6.653 -25.669 1.00 89.19 186 MET A C 1
ATOM 1460 O O . MET A 1 186 ? 15.012 -7.243 -26.581 1.00 89.19 186 MET A O 1
ATOM 1464 N N . HIS A 1 187 ? 16.880 -6.304 -25.779 1.00 88.69 187 HIS A N 1
ATOM 1465 C CA . HIS A 1 187 ? 17.676 -6.487 -27.006 1.00 88.69 187 HIS A CA 1
ATOM 1466 C C . HIS A 1 187 ? 17.667 -7.927 -27.553 1.00 88.69 187 HIS A C 1
ATOM 1468 O O . HIS A 1 187 ? 17.822 -8.125 -28.763 1.00 88.69 187 HIS A O 1
ATOM 1474 N N . ARG A 1 188 ? 17.476 -8.909 -26.660 1.00 86.19 188 ARG A N 1
ATOM 1475 C CA . ARG A 1 188 ? 17.397 -10.351 -26.938 1.00 86.19 188 ARG A CA 1
ATOM 1476 C C . ARG A 1 188 ? 16.099 -10.804 -27.619 1.00 86.19 188 ARG A C 1
ATOM 1478 O O . ARG A 1 188 ? 16.083 -11.888 -28.191 1.00 86.19 188 ARG A O 1
ATOM 1485 N N . PHE A 1 189 ? 15.052 -9.979 -27.623 1.00 86.88 189 PHE A N 1
ATOM 1486 C CA . PHE A 1 189 ? 13.777 -10.279 -28.279 1.00 86.88 189 PHE A CA 1
ATOM 1487 C C . PHE A 1 189 ? 13.666 -9.575 -29.639 1.00 86.88 189 PHE A C 1
ATOM 1489 O O . PHE A 1 189 ? 14.098 -8.429 -29.833 1.00 86.88 189 PHE A O 1
ATOM 1496 N N . LYS A 1 190 ? 13.055 -10.252 -30.615 1.00 85.44 190 LYS A N 1
ATOM 1497 C CA . LYS A 1 190 ? 12.715 -9.673 -31.923 1.00 85.44 190 LYS A CA 1
ATOM 1498 C C . LYS A 1 190 ? 11.401 -8.887 -31.827 1.00 85.44 190 LYS A C 1
ATOM 1500 O O . LYS A 1 190 ? 10.539 -9.247 -31.034 1.00 85.44 190 LYS A O 1
ATOM 1505 N N . PRO A 1 191 ? 11.161 -7.876 -32.684 1.00 81.44 191 PRO A N 1
ATOM 1506 C CA . PRO A 1 191 ? 9.908 -7.111 -32.656 1.00 81.44 191 PRO A CA 1
ATOM 1507 C C . PRO A 1 191 ? 8.642 -7.975 -32.755 1.00 81.44 191 PRO A C 1
ATOM 1509 O O . PRO A 1 191 ? 7.670 -7.736 -32.057 1.00 81.44 191 PRO A O 1
ATOM 1512 N N . ARG A 1 192 ? 8.665 -9.046 -33.559 1.00 83.12 192 ARG A N 1
ATOM 1513 C CA . ARG A 1 192 ? 7.539 -9.994 -33.672 1.00 83.12 192 ARG A CA 1
ATOM 1514 C C . ARG A 1 192 ? 7.243 -10.783 -32.386 1.00 83.12 192 ARG A C 1
ATOM 1516 O O . ARG A 1 192 ? 6.164 -11.345 -32.259 1.00 83.12 192 ARG A O 1
ATOM 1523 N N . GLU A 1 193 ? 8.213 -10.863 -31.476 1.00 83.69 193 GLU A N 1
ATOM 1524 C CA . GLU A 1 193 ? 8.103 -11.528 -30.170 1.00 83.69 193 GLU A CA 1
ATOM 1525 C C . GLU A 1 193 ? 7.610 -10.556 -29.082 1.00 83.69 193 GLU A C 1
ATOM 1527 O O . GLU A 1 193 ? 7.279 -10.988 -27.982 1.00 83.69 193 GLU A O 1
ATOM 1532 N N . MET A 1 194 ? 7.513 -9.258 -29.396 1.00 83.56 194 MET A N 1
ATOM 1533 C CA . MET A 1 194 ? 7.056 -8.185 -28.511 1.00 83.56 194 MET A CA 1
ATOM 1534 C C . MET A 1 194 ? 5.879 -7.461 -29.176 1.00 83.56 194 MET A C 1
ATOM 1536 O O . MET A 1 194 ? 6.066 -6.491 -29.907 1.00 83.56 194 MET A O 1
ATOM 1540 N N . SER A 1 195 ? 4.653 -7.953 -28.981 1.00 76.19 195 SER A N 1
ATOM 1541 C CA . SER A 1 195 ? 3.466 -7.385 -29.635 1.00 76.19 195 SER A CA 1
ATOM 1542 C C . SER A 1 195 ? 2.354 -7.097 -28.637 1.00 76.19 195 SER A C 1
ATOM 1544 O O . SER A 1 195 ? 1.925 -7.978 -27.891 1.00 76.19 195 SER A O 1
ATOM 1546 N N . GLY A 1 196 ? 1.865 -5.854 -28.636 1.00 76.31 196 GLY A N 1
ATOM 1547 C CA . GLY A 1 196 ? 0.850 -5.409 -27.685 1.00 76.31 196 GLY A CA 1
ATOM 1548 C C . GLY A 1 196 ? 1.348 -5.585 -26.252 1.00 76.31 196 GLY A C 1
ATOM 1549 O O . GLY A 1 196 ? 2.387 -5.042 -25.892 1.00 76.31 196 GLY A O 1
ATOM 1550 N N . THR A 1 197 ? 0.623 -6.353 -25.442 1.00 73.50 197 THR A N 1
ATOM 1551 C CA . THR A 1 197 ? 0.991 -6.714 -24.060 1.00 73.50 197 THR A CA 1
ATOM 1552 C C . THR A 1 197 ? 1.639 -8.097 -23.949 1.00 73.50 197 THR A C 1
ATOM 1554 O O . THR A 1 197 ? 1.864 -8.588 -22.846 1.00 73.50 197 THR A O 1
ATOM 1557 N N . LYS A 1 198 ? 1.917 -8.755 -25.080 1.00 80.31 198 LYS A N 1
ATOM 1558 C CA . LYS A 1 198 ? 2.408 -10.129 -25.120 1.00 80.31 198 LYS A CA 1
ATOM 1559 C C . LYS A 1 198 ? 3.903 -10.158 -25.408 1.00 80.31 198 LYS A C 1
ATOM 1561 O O . LYS A 1 198 ? 4.352 -9.707 -26.463 1.00 80.31 198 LYS A O 1
ATOM 1566 N N . LEU A 1 199 ? 4.641 -10.765 -24.485 1.00 83.25 199 LEU A N 1
ATOM 1567 C CA . LEU A 1 199 ? 6.011 -11.202 -24.699 1.00 83.25 199 LEU A CA 1
ATOM 1568 C C . LEU A 1 199 ? 5.993 -12.699 -25.020 1.00 83.25 199 LEU A C 1
ATOM 1570 O O . LEU A 1 199 ? 5.546 -13.509 -24.209 1.00 83.25 199 LEU A O 1
ATOM 1574 N N . ILE A 1 200 ? 6.436 -13.068 -26.217 1.00 82.88 200 ILE A N 1
ATOM 1575 C CA . ILE A 1 200 ? 6.633 -14.468 -26.594 1.00 82.88 200 ILE A CA 1
ATOM 1576 C C . ILE A 1 200 ? 8.074 -14.812 -26.248 1.00 82.88 200 ILE A C 1
ATOM 1578 O O . ILE A 1 200 ? 8.989 -14.356 -26.928 1.00 82.88 200 ILE A O 1
ATOM 1582 N N . VAL A 1 201 ? 8.268 -15.601 -25.194 1.00 75.38 201 VAL A N 1
ATOM 1583 C CA . VAL A 1 201 ? 9.584 -16.132 -24.827 1.00 75.38 201 VAL A CA 1
ATOM 1584 C C . VAL A 1 201 ? 9.880 -17.324 -25.744 1.00 75.38 201 VAL A C 1
ATOM 1586 O O . VAL A 1 201 ? 9.170 -18.326 -25.659 1.00 75.38 201 VAL A O 1
ATOM 1589 N N . PRO A 1 202 ? 10.862 -17.240 -26.661 1.00 71.12 202 PRO A N 1
ATOM 1590 C CA . PRO A 1 202 ? 11.235 -18.374 -27.500 1.00 71.12 202 PRO A CA 1
ATOM 1591 C C . PRO A 1 202 ? 11.830 -19.502 -26.649 1.00 71.12 202 PRO A C 1
ATOM 1593 O O . PRO A 1 202 ? 12.521 -19.225 -25.666 1.00 71.12 202 PRO A O 1
ATOM 1596 N N . ASP A 1 203 ? 11.638 -20.759 -27.060 1.00 76.12 203 ASP A N 1
ATOM 1597 C CA . ASP A 1 203 ? 12.137 -21.926 -26.314 1.00 76.12 203 ASP A CA 1
ATOM 1598 C C . ASP A 1 203 ? 13.644 -21.862 -26.041 1.00 76.12 203 ASP A C 1
ATOM 1600 O O . ASP A 1 203 ? 14.080 -22.195 -24.949 1.00 76.12 203 ASP A O 1
ATOM 1604 N N . CYS A 1 204 ? 14.437 -21.314 -26.966 1.00 67.00 204 CYS A N 1
ATOM 1605 C CA . CYS A 1 204 ? 15.881 -21.164 -26.770 1.00 67.00 204 CYS A CA 1
ATOM 1606 C C . CYS A 1 204 ? 16.276 -20.171 -25.661 1.00 67.00 204 CYS A C 1
ATOM 1608 O O . CYS A 1 204 ? 17.374 -20.273 -25.119 1.00 67.00 204 CYS A O 1
ATOM 1610 N N . ILE A 1 205 ? 15.417 -19.198 -25.334 1.00 67.31 205 ILE A N 1
ATOM 1611 C CA . ILE A 1 205 ? 15.624 -18.311 -24.181 1.00 67.31 205 ILE A CA 1
ATOM 1612 C C . ILE A 1 205 ? 15.213 -19.050 -22.909 1.00 67.31 205 ILE A C 1
ATOM 1614 O O . ILE A 1 205 ? 15.977 -19.056 -21.952 1.00 67.31 205 ILE A O 1
ATOM 1618 N N . ARG A 1 206 ? 14.071 -19.745 -22.937 1.00 73.25 206 ARG A N 1
ATOM 1619 C CA . ARG A 1 206 ? 13.577 -20.540 -21.807 1.00 73.25 206 ARG A CA 1
ATOM 1620 C C . ARG A 1 206 ? 14.570 -21.623 -21.379 1.00 73.25 206 ARG A C 1
ATOM 1622 O O . ARG A 1 206 ? 14.925 -21.684 -20.214 1.00 73.25 206 ARG A O 1
ATOM 1629 N N . GLU A 1 207 ? 15.082 -22.412 -22.319 1.00 76.69 207 GLU A N 1
ATOM 1630 C CA . GLU A 1 207 ? 16.080 -23.459 -22.054 1.00 76.69 207 GLU A CA 1
ATOM 1631 C C . GLU A 1 207 ? 17.376 -22.894 -21.457 1.00 76.69 207 GLU A C 1
ATOM 1633 O O . GLU A 1 207 ? 18.010 -23.529 -20.614 1.00 76.69 207 GLU A O 1
ATOM 1638 N N . ARG A 1 208 ? 17.777 -21.688 -21.878 1.00 71.62 208 ARG A N 1
ATOM 1639 C CA . ARG A 1 208 ? 18.967 -21.015 -21.353 1.00 71.62 208 ARG A CA 1
ATOM 1640 C C . ARG A 1 208 ? 18.739 -20.450 -19.952 1.00 71.62 208 ARG A C 1
ATOM 1642 O O . ARG A 1 208 ? 19.634 -20.577 -19.123 1.00 71.62 208 ARG A O 1
ATOM 1649 N N . ASP A 1 209 ? 17.582 -19.847 -19.699 1.00 76.62 209 ASP A N 1
ATOM 1650 C CA . ASP A 1 209 ? 17.219 -19.327 -18.379 1.00 76.62 209 ASP A CA 1
ATOM 1651 C C . ASP A 1 209 ? 17.071 -20.495 -17.378 1.00 76.62 209 ASP A C 1
ATOM 1653 O O . ASP A 1 209 ? 17.665 -20.454 -16.306 1.00 76.62 209 ASP A O 1
ATOM 1657 N N . GLU A 1 210 ? 16.444 -21.611 -17.779 1.00 80.81 210 GLU A N 1
ATOM 1658 C CA . GLU A 1 210 ? 16.379 -22.852 -16.985 1.00 80.81 210 GLU A CA 1
ATOM 1659 C C . GLU A 1 210 ? 17.772 -23.451 -16.703 1.00 80.81 210 GLU A C 1
ATOM 1661 O O . GLU A 1 210 ? 18.012 -24.022 -15.636 1.00 80.81 210 GLU A O 1
ATOM 1666 N N . ALA A 1 211 ? 18.710 -23.357 -17.652 1.00 76.25 211 ALA A N 1
ATOM 1667 C CA . ALA A 1 211 ? 20.089 -23.794 -17.441 1.00 76.25 211 ALA A CA 1
ATOM 1668 C C . ALA A 1 211 ? 20.841 -22.875 -16.462 1.00 76.25 211 ALA A C 1
ATOM 1670 O O . ALA A 1 211 ? 21.555 -23.375 -15.592 1.00 76.25 211 ALA A O 1
ATOM 1671 N N . ALA A 1 212 ? 20.647 -21.558 -16.568 1.00 74.62 212 ALA A N 1
ATOM 1672 C CA . ALA A 1 212 ? 21.252 -20.572 -15.676 1.00 74.62 212 ALA A CA 1
ATOM 1673 C C . ALA A 1 212 ? 20.708 -20.679 -14.242 1.00 74.62 212 ALA A C 1
ATOM 1675 O O . ALA A 1 212 ? 21.481 -20.598 -13.291 1.00 74.62 212 ALA A O 1
ATOM 1676 N N . GLU A 1 213 ? 19.408 -20.930 -14.070 1.00 79.94 213 GLU A N 1
ATOM 1677 C CA . GLU A 1 213 ? 18.796 -21.187 -12.759 1.00 79.94 213 GLU A CA 1
ATOM 1678 C C . GLU A 1 213 ? 19.366 -22.449 -12.104 1.00 79.94 213 GLU A C 1
ATOM 1680 O O . GLU A 1 213 ? 19.703 -22.433 -10.921 1.00 79.94 213 GLU A O 1
ATOM 1685 N N . LYS A 1 214 ? 19.551 -23.531 -12.873 1.00 83.19 214 LYS A N 1
ATOM 1686 C CA . LYS A 1 214 ? 20.199 -24.759 -12.378 1.00 83.19 214 LYS A CA 1
ATOM 1687 C C . LYS A 1 214 ? 21.649 -24.520 -11.966 1.00 83.19 214 LYS A C 1
ATOM 1689 O O . LYS A 1 214 ? 22.097 -25.081 -10.969 1.00 83.19 214 LYS A O 1
ATOM 1694 N N . GLU A 1 215 ? 22.381 -23.700 -12.714 1.00 78.62 215 GLU A N 1
ATOM 1695 C CA . GLU A 1 215 ? 23.762 -23.335 -12.390 1.00 78.62 215 GLU A CA 1
ATOM 1696 C C . GLU A 1 215 ? 23.836 -22.468 -11.123 1.00 78.62 215 GLU A C 1
ATOM 1698 O O . GLU A 1 215 ? 24.638 -22.753 -10.233 1.00 78.62 215 GLU A O 1
ATOM 1703 N N . HIS A 1 216 ? 22.939 -21.488 -10.977 1.00 77.06 216 HIS A N 1
ATOM 1704 C CA . HIS A 1 216 ? 22.809 -20.678 -9.763 1.00 77.06 216 HIS A CA 1
ATOM 1705 C C . HIS A 1 216 ? 22.425 -21.511 -8.535 1.00 77.06 216 HIS A C 1
ATOM 1707 O O . HIS A 1 216 ? 23.026 -21.344 -7.473 1.00 77.06 216 HIS A O 1
ATOM 1713 N N . ALA A 1 217 ? 21.464 -22.429 -8.672 1.00 78.12 217 ALA A N 1
ATOM 1714 C CA . ALA A 1 217 ? 21.058 -23.331 -7.597 1.00 78.12 217 ALA A CA 1
ATOM 1715 C C . ALA A 1 217 ? 22.227 -24.217 -7.147 1.00 78.12 217 ALA A C 1
ATOM 1717 O O . ALA A 1 217 ? 22.491 -24.335 -5.951 1.00 78.12 217 ALA A O 1
ATOM 1718 N N . LYS A 1 218 ? 22.988 -24.758 -8.106 1.00 83.88 218 LYS A N 1
ATOM 1719 C CA . LYS A 1 218 ? 24.191 -25.546 -7.826 1.00 83.88 218 LYS A CA 1
ATOM 1720 C C . LYS A 1 218 ? 25.258 -24.723 -7.097 1.00 83.88 218 LYS A C 1
ATOM 1722 O O . LYS A 1 218 ? 25.807 -25.187 -6.103 1.00 83.88 218 LYS A O 1
ATOM 1727 N N . PHE A 1 219 ? 25.522 -23.495 -7.544 1.00 79.00 219 PHE A N 1
ATOM 1728 C CA . PHE A 1 219 ? 26.481 -22.600 -6.889 1.00 79.00 219 PHE A CA 1
ATOM 1729 C C . PHE A 1 219 ? 26.060 -22.230 -5.456 1.00 79.00 219 PHE A C 1
ATOM 1731 O O . PHE A 1 219 ? 26.896 -22.184 -4.549 1.00 79.00 219 PHE A O 1
ATOM 1738 N N . SER A 1 220 ? 24.764 -21.991 -5.237 1.00 78.06 220 SER A N 1
ATOM 1739 C CA . SER A 1 220 ? 24.210 -21.731 -3.906 1.00 78.06 220 SER A CA 1
ATOM 1740 C C . SER A 1 220 ? 24.372 -22.942 -2.988 1.00 78.06 220 SER A C 1
ATOM 1742 O O . SER A 1 220 ? 24.787 -22.784 -1.843 1.00 78.06 220 SER A O 1
ATOM 1744 N N . GLU A 1 221 ? 24.095 -24.149 -3.486 1.00 82.50 221 GLU A N 1
ATOM 1745 C CA . GLU A 1 221 ? 24.243 -25.389 -2.721 1.00 82.50 221 GLU A CA 1
ATOM 1746 C C . GLU A 1 221 ? 25.710 -25.656 -2.349 1.00 82.50 221 GLU A C 1
ATOM 1748 O O . GLU A 1 221 ? 26.017 -25.950 -1.192 1.00 82.50 221 GLU A O 1
ATOM 1753 N N . GLU A 1 222 ? 26.637 -25.477 -3.294 1.00 83.50 222 GLU A N 1
ATOM 1754 C CA . GLU A 1 222 ? 28.080 -25.605 -3.054 1.00 83.50 222 GLU A CA 1
ATOM 1755 C C . GLU A 1 222 ? 28.577 -24.585 -2.020 1.00 83.50 222 GLU A C 1
ATOM 1757 O O . GLU A 1 222 ? 29.363 -24.929 -1.132 1.00 83.50 222 GLU A O 1
ATOM 1762 N N . SER A 1 223 ? 28.071 -23.352 -2.082 1.00 75.88 223 SER A N 1
ATOM 1763 C CA . SER A 1 223 ? 28.377 -22.304 -1.107 1.00 75.88 223 SER A CA 1
ATOM 1764 C C . SER A 1 223 ? 27.852 -22.663 0.287 1.00 75.88 223 SER A C 1
ATOM 1766 O O . SER A 1 223 ? 28.613 -22.604 1.252 1.00 75.88 223 SER A O 1
ATOM 1768 N N . SER A 1 224 ? 26.604 -23.125 0.417 1.00 80.00 224 SER A N 1
ATOM 1769 C CA . SER A 1 224 ? 26.043 -23.598 1.693 1.00 80.00 224 SER A CA 1
ATOM 1770 C C . SER A 1 224 ? 26.835 -24.771 2.284 1.00 80.00 224 SER A C 1
ATOM 1772 O O . SER A 1 224 ? 27.113 -24.786 3.484 1.00 80.00 224 SER A O 1
ATOM 1774 N N . GLN A 1 225 ? 27.262 -25.731 1.456 1.00 82.88 225 GLN A N 1
ATOM 1775 C CA . GLN A 1 225 ? 28.109 -26.846 1.895 1.00 82.88 225 GLN A CA 1
ATOM 1776 C C . GLN A 1 225 ? 29.501 -26.382 2.350 1.00 82.88 225 GLN A C 1
ATOM 1778 O O . GLN A 1 225 ? 30.059 -26.944 3.298 1.00 82.88 225 GLN A O 1
ATOM 1783 N N . LEU A 1 226 ? 30.072 -25.365 1.699 1.00 80.12 226 LEU A N 1
ATOM 1784 C CA . LEU A 1 226 ? 31.339 -24.758 2.102 1.00 80.12 226 LEU A CA 1
ATOM 1785 C C . LEU A 1 226 ? 31.210 -24.081 3.474 1.00 80.12 226 LEU A C 1
ATOM 1787 O O . LEU A 1 226 ? 32.035 -24.336 4.351 1.00 80.12 226 LEU A O 1
ATOM 1791 N N . PHE A 1 227 ? 30.154 -23.290 3.688 1.00 77.12 227 PHE A N 1
ATOM 1792 C CA . PHE A 1 227 ? 29.884 -22.642 4.975 1.00 77.12 227 PHE A CA 1
ATOM 1793 C C . PHE A 1 227 ? 29.694 -23.667 6.101 1.00 77.12 227 PHE A C 1
ATOM 1795 O O . PHE A 1 227 ? 30.354 -23.557 7.134 1.00 77.12 227 PHE A O 1
ATOM 1802 N N . ALA A 1 228 ? 28.920 -24.731 5.868 1.00 77.94 228 ALA A N 1
ATOM 1803 C CA . ALA A 1 228 ? 28.746 -25.813 6.840 1.00 77.94 228 ALA A CA 1
ATOM 1804 C C . ALA A 1 228 ? 30.069 -26.536 7.171 1.00 77.94 228 ALA A C 1
ATOM 1806 O O . ALA A 1 228 ? 30.319 -26.914 8.316 1.00 77.94 228 ALA A O 1
ATOM 1807 N N . LYS A 1 229 ? 30.967 -26.723 6.193 1.00 79.75 229 LYS A N 1
ATOM 1808 C CA . LYS A 1 229 ? 32.310 -27.285 6.443 1.00 79.75 229 LYS A CA 1
ATOM 1809 C C . LYS A 1 229 ? 33.201 -26.342 7.253 1.00 79.75 229 LYS A C 1
ATOM 1811 O O . LYS A 1 229 ? 33.961 -26.816 8.092 1.00 79.75 229 LYS A O 1
ATOM 1816 N N . MET A 1 230 ? 33.117 -25.033 7.020 1.00 72.12 230 MET A N 1
ATOM 1817 C CA . MET A 1 230 ? 33.891 -24.036 7.769 1.00 72.12 230 MET A CA 1
ATOM 1818 C C . MET A 1 230 ? 33.429 -23.903 9.224 1.00 72.12 230 MET A C 1
ATOM 1820 O O . MET A 1 230 ? 34.264 -23.693 10.101 1.00 72.12 230 MET A O 1
ATOM 1824 N N . GLU A 1 231 ? 32.135 -24.069 9.504 1.00 72.69 231 GLU A N 1
ATOM 1825 C CA . GLU A 1 231 ? 31.616 -24.122 10.878 1.00 72.69 231 GLU A CA 1
ATOM 1826 C C . GLU A 1 231 ? 32.118 -25.359 11.633 1.00 72.69 231 GLU A C 1
ATOM 1828 O O . GLU A 1 231 ? 32.552 -25.247 12.777 1.00 72.69 231 GLU A O 1
ATOM 1833 N N . ASN A 1 232 ? 32.183 -26.514 10.964 1.00 69.44 232 ASN A N 1
ATOM 1834 C CA . ASN A 1 232 ? 32.716 -27.749 11.549 1.00 69.44 232 ASN A CA 1
ATOM 1835 C C . ASN A 1 232 ? 34.237 -27.717 11.798 1.00 69.44 232 ASN A C 1
ATOM 1837 O O . ASN A 1 232 ? 34.741 -28.503 12.593 1.00 69.44 232 ASN A O 1
ATOM 1841 N N . LEU A 1 233 ? 34.978 -26.810 11.150 1.00 62.78 233 LEU A N 1
ATOM 1842 C CA . LEU A 1 233 ? 36.418 -26.615 11.374 1.00 62.78 233 LEU A CA 1
ATOM 1843 C C . LEU A 1 233 ? 36.733 -25.707 12.575 1.00 62.78 233 LEU A C 1
ATOM 1845 O O . LEU A 1 233 ? 37.886 -25.644 12.990 1.00 62.78 233 LEU A O 1
ATOM 1849 N N . LYS A 1 234 ? 35.738 -25.010 13.143 1.00 57.62 234 LYS A N 1
ATOM 1850 C CA . LYS A 1 234 ? 35.911 -24.154 14.331 1.00 57.62 234 LYS A CA 1
ATOM 1851 C C . LYS A 1 234 ? 35.695 -24.883 15.662 1.00 57.62 234 LYS A C 1
ATOM 1853 O O . LYS A 1 234 ? 35.860 -24.263 16.705 1.00 57.62 234 LYS A O 1
ATOM 1858 N N . VAL A 1 235 ? 35.366 -26.177 15.639 1.00 55.97 235 VAL A N 1
ATOM 1859 C CA . VAL A 1 235 ? 35.243 -27.026 16.837 1.00 55.97 235 VAL A CA 1
ATOM 1860 C C . VAL A 1 235 ? 36.444 -27.970 16.899 1.00 55.97 235 VAL A C 1
ATOM 1862 O O . VAL A 1 235 ? 36.352 -29.173 16.673 1.00 55.97 235 VAL A O 1
ATOM 1865 N N . GLY A 1 236 ? 37.606 -27.376 17.132 1.00 51.94 236 GLY A N 1
ATOM 1866 C CA . GLY A 1 236 ? 38.837 -28.058 17.499 1.00 51.94 236 GLY A CA 1
ATOM 1867 C C . GLY A 1 236 ? 39.480 -27.221 18.590 1.00 51.94 236 GLY A C 1
ATOM 1868 O O . GLY A 1 236 ? 40.296 -26.360 18.282 1.00 51.94 236 GLY A O 1
ATOM 1869 N N . ASP A 1 237 ? 38.999 -27.408 19.819 1.00 51.06 237 ASP A N 1
ATOM 1870 C CA . ASP A 1 237 ? 39.603 -26.853 21.027 1.00 51.06 237 ASP A CA 1
ATOM 1871 C C . ASP A 1 237 ? 41.038 -27.392 21.162 1.00 51.06 237 ASP A C 1
ATOM 1873 O O . ASP A 1 237 ? 41.226 -28.602 21.318 1.00 51.06 237 ASP A O 1
ATOM 1877 N N . ASP A 1 238 ? 42.014 -26.483 21.107 1.00 45.66 238 ASP A N 1
ATOM 1878 C CA . ASP A 1 238 ? 43.267 -26.561 21.870 1.00 45.66 238 ASP A CA 1
ATOM 1879 C C . ASP A 1 238 ? 43.169 -25.567 23.040 1.00 45.66 238 ASP A C 1
ATOM 1881 O O . ASP A 1 238 ? 42.773 -24.399 22.790 1.00 45.66 238 ASP A O 1
#